Protein AF-A0A353EAK6-F1 (afdb_monomer)

pLDDT: mean 89.42, std 11.29, range [47.66, 98.5]

Solvent-accessible surface area (backbone atoms only — not comparable to full-atom values): 11157 Å² total; per-residue (Å²): 135,81,60,66,90,76,42,92,59,41,74,61,54,52,56,51,50,52,50,41,52,51,29,30,75,73,72,71,29,30,80,43,86,50,73,66,27,46,50,40,61,44,33,76,71,56,40,79,78,50,60,56,79,65,91,79,50,87,81,60,79,54,34,26,82,45,69,89,70,51,62,46,54,60,92,83,78,76,68,57,70,93,74,42,72,39,85,59,26,25,26,66,35,93,49,72,41,88,98,49,24,24,30,18,38,35,39,33,30,32,30,92,90,63,34,27,33,38,42,33,44,34,34,28,71,79,62,71,54,85,87,87,76,63,74,90,60,54,47,46,78,44,85,70,26,54,18,39,73,53,39,41,20,36,86,92,58,17,25,31,34,38,42,34,39,45,63,100,47,36,43,36,38,40,38,33,15,32,62,67,85,56,77,67,52,48,54,51,51,46,54,50,50,35,63,51,65,75,111

Mean predicted aligned error: 5.83 Å

Structure (mmCIF, N/CA/C/O backbone):
data_AF-A0A353EAK6-F1
#
_entry.id   AF-A0A353EAK6-F1
#
loop_
_atom_site.group_PDB
_atom_site.id
_atom_site.type_symbol
_atom_site.label_atom_id
_atom_site.label_alt_id
_atom_site.label_comp_id
_atom_site.label_asym_id
_atom_site.label_entity_id
_atom_site.label_seq_id
_atom_site.pdbx_PDB_ins_code
_atom_site.Cartn_x
_atom_site.Cartn_y
_atom_site.Cartn_z
_atom_site.occupancy
_atom_site.B_iso_or_equiv
_atom_site.auth_seq_id
_atom_site.auth_comp_id
_atom_site.auth_asym_id
_atom_site.auth_atom_id
_atom_site.pdbx_PDB_model_num
ATOM 1 N N . MET A 1 1 ? -11.227 20.275 16.032 1.00 47.66 1 MET A N 1
ATOM 2 C CA . MET A 1 1 ? -10.228 20.500 14.968 1.00 47.66 1 MET A CA 1
ATOM 3 C C . MET A 1 1 ? -9.253 21.539 15.500 1.00 47.66 1 MET A C 1
ATOM 5 O O . MET A 1 1 ? -9.714 22.601 15.900 1.00 47.66 1 MET A O 1
ATOM 9 N N . ILE A 1 2 ? -7.972 21.200 15.654 1.00 47.72 2 ILE A N 1
A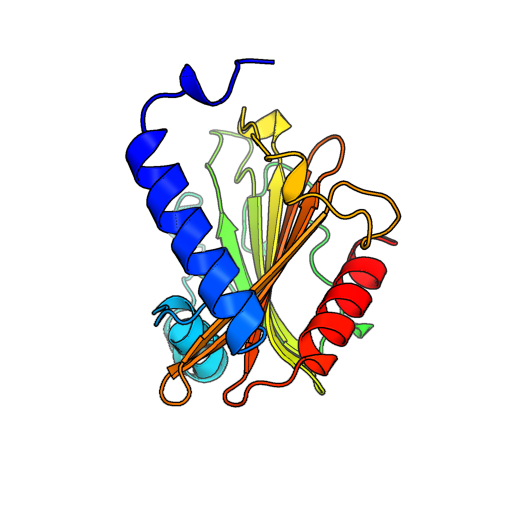TOM 10 C CA . ILE A 1 2 ? -6.957 22.146 16.148 1.00 47.72 2 ILE A CA 1
ATOM 11 C C . ILE A 1 2 ? -6.445 22.930 14.932 1.00 47.72 2 ILE A C 1
ATOM 13 O O . ILE A 1 2 ? -6.079 22.287 13.949 1.00 47.72 2 ILE A O 1
ATOM 17 N N . PRO A 1 3 ? -6.436 24.274 14.953 1.00 55.50 3 PRO A N 1
ATOM 18 C CA . PRO A 1 3 ? -5.874 25.065 13.866 1.00 55.50 3 PRO A CA 1
ATOM 19 C C . PRO A 1 3 ? -4.396 24.733 13.639 1.00 55.50 3 PRO A C 1
ATOM 21 O O . PRO A 1 3 ? -3.632 24.602 14.592 1.00 55.50 3 PRO A O 1
ATOM 24 N N . GLU A 1 4 ? -3.984 24.651 12.379 1.00 54.38 4 GLU A N 1
ATOM 25 C CA . GLU A 1 4 ? -2.658 24.164 11.980 1.00 54.38 4 GLU A CA 1
ATOM 26 C C . GLU A 1 4 ? -1.493 24.937 12.627 1.00 54.38 4 GLU A C 1
ATOM 28 O O . GLU A 1 4 ? -0.534 24.347 13.120 1.00 54.38 4 GLU A O 1
ATOM 33 N N . HIS A 1 5 ? -1.632 26.262 12.747 1.00 58.50 5 HIS A N 1
ATOM 34 C CA . HIS A 1 5 ? -0.660 27.147 13.402 1.00 58.50 5 HIS A CA 1
ATOM 35 C C . HIS A 1 5 ? -0.501 26.903 14.915 1.00 58.50 5 HIS A C 1
ATOM 37 O O . HIS A 1 5 ? 0.421 27.437 15.528 1.00 58.50 5 HIS A O 1
ATOM 43 N N . GLN A 1 6 ? -1.401 26.129 15.529 1.00 54.72 6 GLN A N 1
ATOM 44 C CA . GLN A 1 6 ? -1.359 25.745 16.944 1.00 54.72 6 GLN A CA 1
ATOM 45 C C . GLN A 1 6 ? -0.774 24.340 17.152 1.00 54.72 6 GLN A C 1
ATOM 47 O O . GLN A 1 6 ? -0.655 23.886 18.290 1.00 54.72 6 GLN A O 1
ATOM 52 N N . MET A 1 7 ? -0.394 23.641 16.076 1.00 65.56 7 MET A N 1
ATOM 53 C CA . MET A 1 7 ? 0.245 22.330 16.154 1.00 65.56 7 MET A CA 1
ATOM 54 C C . MET A 1 7 ? 1.752 22.476 16.409 1.00 65.56 7 MET A C 1
ATOM 56 O O . MET A 1 7 ? 2.453 23.240 15.739 1.00 65.56 7 MET A O 1
ATOM 60 N N . SER A 1 8 ? 2.273 21.715 17.375 1.00 52.41 8 SER A N 1
ATOM 61 C CA . SER A 1 8 ? 3.715 21.641 17.641 1.00 52.41 8 SER A CA 1
ATOM 62 C C . SER A 1 8 ? 4.461 21.180 16.379 1.00 52.41 8 SER A C 1
ATOM 64 O O . SER A 1 8 ? 4.185 20.100 15.862 1.00 52.41 8 SER A O 1
ATOM 66 N N . GLY A 1 9 ? 5.381 22.008 15.865 1.00 56.03 9 GLY A N 1
ATOM 67 C CA . GLY A 1 9 ? 6.185 21.725 14.665 1.00 56.03 9 GLY A CA 1
ATOM 68 C C . GLY A 1 9 ? 5.756 22.434 13.371 1.00 56.03 9 GLY A C 1
ATOM 69 O O . GLY A 1 9 ? 6.428 22.253 12.356 1.00 56.03 9 GLY A O 1
ATOM 70 N N . TYR A 1 10 ? 4.703 23.266 13.388 1.00 56.31 10 TYR A N 1
ATOM 71 C CA . TYR A 1 10 ? 4.128 23.937 12.203 1.00 56.31 10 TYR A CA 1
ATOM 72 C C . TYR A 1 10 ? 5.156 24.543 11.227 1.00 56.31 10 TYR A C 1
ATOM 74 O O . TYR A 1 10 ? 5.070 24.316 10.026 1.00 56.31 10 TYR A O 1
ATOM 82 N N . ASN A 1 11 ? 6.178 25.255 11.716 1.00 56.75 11 ASN A N 1
ATOM 83 C CA . ASN A 1 11 ? 7.177 25.888 10.840 1.00 56.75 11 ASN A CA 1
ATOM 84 C C . ASN A 1 11 ? 8.041 24.871 10.070 1.00 56.75 11 ASN A C 1
ATOM 86 O O . ASN A 1 11 ? 8.403 25.107 8.917 1.00 56.75 11 ASN A O 1
ATOM 90 N N . ILE A 1 12 ? 8.357 23.731 10.693 1.00 61.22 12 ILE A N 1
ATOM 91 C CA . ILE A 1 12 ? 9.141 22.659 10.068 1.00 61.22 12 ILE A CA 1
ATOM 92 C C . ILE A 1 12 ? 8.274 21.965 9.013 1.00 61.22 12 ILE A C 1
ATOM 94 O O . ILE A 1 12 ? 8.689 21.864 7.858 1.00 61.22 12 ILE A O 1
ATOM 98 N N . PHE A 1 13 ? 7.035 21.610 9.370 1.00 66.44 13 PHE A N 1
ATOM 99 C CA . PHE A 1 13 ? 6.076 20.998 8.446 1.00 66.44 13 PHE A CA 1
ATOM 100 C C . PHE A 1 13 ? 5.727 21.914 7.266 1.00 66.44 13 PHE A C 1
ATOM 102 O O . PHE A 1 13 ? 5.685 21.455 6.129 1.00 66.44 13 PHE A O 1
ATOM 109 N N . GLY A 1 14 ? 5.560 23.217 7.500 1.00 72.56 14 GLY A N 1
ATOM 110 C CA . GLY A 1 14 ? 5.243 24.185 6.452 1.00 72.56 14 GLY A CA 1
ATOM 111 C C . GLY A 1 14 ? 6.352 24.316 5.406 1.00 72.56 14 GLY A C 1
ATOM 112 O O . GLY A 1 14 ? 6.072 24.308 4.207 1.00 72.56 14 GLY A O 1
ATOM 113 N N . SER A 1 15 ? 7.616 24.383 5.842 1.00 79.38 15 SER A N 1
ATOM 114 C CA . SER A 1 15 ? 8.764 24.457 4.924 1.00 79.38 15 SER A CA 1
ATOM 115 C C . SER A 1 15 ? 8.947 23.176 4.104 1.00 79.38 15 SER A C 1
ATOM 117 O O . SER A 1 15 ? 9.198 23.243 2.899 1.00 79.38 15 SER A O 1
ATOM 11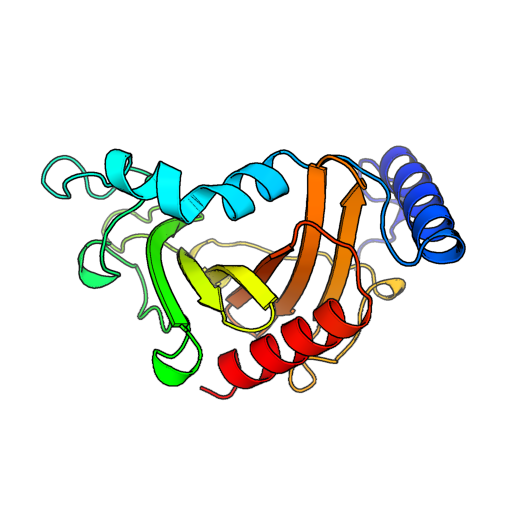9 N N . GLN A 1 16 ? 8.750 22.013 4.730 1.00 84.00 16 GLN A N 1
ATOM 120 C CA . GLN A 1 16 ? 8.838 20.726 4.056 1.00 84.00 16 GLN A CA 1
ATOM 121 C C . GLN A 1 16 ? 7.710 20.553 3.032 1.00 84.00 16 GLN A C 1
ATOM 123 O O . GLN A 1 16 ? 7.992 20.252 1.874 1.00 84.00 16 GLN A O 1
ATOM 128 N N . ARG A 1 17 ? 6.459 20.854 3.400 1.00 81.69 17 ARG A N 1
ATOM 129 C CA . ARG A 1 17 ? 5.324 20.796 2.466 1.00 81.69 17 ARG A CA 1
ATOM 130 C C . ARG A 1 17 ? 5.475 21.755 1.294 1.00 81.69 17 ARG A C 1
ATOM 132 O O . ARG A 1 17 ? 5.097 21.427 0.174 1.00 81.69 17 ARG A O 1
ATOM 139 N N . ALA A 1 18 ? 6.021 22.951 1.521 1.00 86.06 18 ALA A N 1
ATOM 140 C CA . ALA A 1 18 ? 6.294 23.884 0.431 1.00 86.06 18 ALA A CA 1
ATOM 141 C C . ALA A 1 18 ? 7.265 23.274 -0.590 1.00 86.06 18 ALA A C 1
ATOM 143 O O . ALA A 1 18 ? 6.968 23.281 -1.783 1.00 86.06 18 ALA A O 1
ATOM 144 N N . LYS A 1 19 ? 8.356 22.665 -0.111 1.00 91.25 19 LYS A N 1
ATOM 145 C CA . LYS A 1 19 ? 9.315 21.953 -0.961 1.00 91.25 19 LYS A CA 1
ATOM 146 C C . LYS A 1 19 ? 8.661 20.785 -1.709 1.00 91.25 19 LYS A C 1
ATOM 148 O O . LYS A 1 19 ? 8.858 20.659 -2.911 1.00 91.25 19 LYS A O 1
ATOM 153 N N . GLU A 1 20 ? 7.881 19.952 -1.023 1.00 91.62 20 GLU A N 1
ATOM 154 C CA . GLU A 1 20 ? 7.197 18.802 -1.632 1.00 91.62 20 GLU A CA 1
ATOM 155 C C . GLU A 1 20 ? 6.243 19.242 -2.749 1.00 91.62 20 GLU A C 1
ATOM 157 O O . GLU A 1 20 ? 6.267 18.675 -3.841 1.00 91.62 20 GLU A O 1
ATOM 162 N N . ARG A 1 21 ? 5.470 20.314 -2.530 1.00 89.31 21 ARG A N 1
ATOM 163 C CA . ARG A 1 21 ? 4.610 20.894 -3.572 1.00 89.31 21 ARG A CA 1
ATOM 164 C C . ARG A 1 21 ? 5.404 21.401 -4.770 1.00 89.31 21 ARG A C 1
ATOM 166 O O . ARG A 1 21 ? 4.953 21.232 -5.902 1.00 89.31 21 ARG A O 1
ATOM 173 N N . ASP A 1 22 ? 6.551 22.031 -4.544 1.00 94.00 22 ASP A N 1
ATOM 174 C CA . ASP A 1 22 ? 7.401 22.523 -5.629 1.00 94.00 22 ASP A CA 1
ATOM 175 C C . ASP A 1 22 ? 8.024 21.368 -6.429 1.00 94.00 22 ASP A C 1
ATOM 177 O O . ASP A 1 22 ? 8.053 21.420 -7.662 1.00 94.00 22 ASP A O 1
ATOM 181 N N . ASP A 1 23 ? 8.444 20.294 -5.756 1.00 95.62 23 ASP A N 1
ATOM 182 C CA . ASP A 1 23 ? 8.940 19.076 -6.403 1.00 95.62 23 ASP A CA 1
ATOM 183 C C . ASP A 1 23 ? 7.840 18.402 -7.237 1.00 95.62 23 ASP A C 1
ATOM 185 O O . ASP A 1 23 ? 8.060 18.110 -8.415 1.00 95.62 23 ASP A O 1
ATOM 189 N N . ILE A 1 24 ? 6.632 18.241 -6.688 1.00 92.75 24 ILE A N 1
ATOM 190 C CA . ILE A 1 24 ? 5.491 17.665 -7.415 1.00 92.75 24 ILE A CA 1
ATOM 191 C C . ILE A 1 24 ? 5.153 18.512 -8.646 1.00 92.75 24 ILE A C 1
ATOM 193 O O . ILE A 1 24 ? 5.004 17.967 -9.738 1.00 92.75 24 ILE A O 1
ATOM 197 N N . LYS A 1 25 ? 5.095 19.843 -8.520 1.00 92.81 25 LYS A N 1
ATOM 198 C CA . LYS A 1 25 ? 4.836 20.735 -9.666 1.00 92.81 25 LYS A CA 1
ATOM 199 C C . LYS A 1 25 ? 5.893 20.611 -10.760 1.00 92.81 25 LYS A C 1
ATOM 201 O O . LYS A 1 25 ? 5.574 20.773 -11.935 1.00 92.81 25 LYS A O 1
ATOM 206 N N . LYS A 1 26 ? 7.152 20.377 -10.383 1.00 95.81 26 LYS A N 1
ATOM 207 C CA . LYS A 1 26 ? 8.282 20.364 -11.316 1.00 95.81 26 LYS A CA 1
ATOM 208 C C . LYS A 1 26 ? 8.530 18.996 -11.949 1.00 95.81 26 LYS A C 1
ATOM 210 O O . LYS A 1 26 ? 8.908 18.940 -13.117 1.00 95.81 26 LYS A O 1
ATOM 215 N N . TYR A 1 27 ? 8.368 17.919 -11.187 1.00 95.50 27 TYR A N 1
ATOM 216 C CA . TYR A 1 27 ? 8.764 16.566 -11.589 1.00 95.50 27 TYR A CA 1
ATOM 217 C C . TYR A 1 27 ? 7.600 15.565 -11.606 1.00 95.50 27 TYR A C 1
ATOM 219 O O . TYR A 1 27 ? 7.731 14.495 -12.195 1.00 95.50 27 TYR A O 1
ATOM 227 N N . GLY A 1 28 ? 6.473 15.891 -10.967 1.00 94.00 28 GLY A N 1
ATOM 228 C CA . GLY A 1 28 ? 5.352 14.973 -10.741 1.00 94.00 28 GLY A CA 1
ATOM 229 C C . GLY A 1 28 ? 5.532 14.040 -9.537 1.00 94.00 28 GLY A C 1
ATOM 230 O O . GLY A 1 28 ? 4.661 13.222 -9.267 1.00 94.00 28 GLY A O 1
ATOM 231 N N . TYR A 1 29 ? 6.639 14.159 -8.799 1.00 95.75 29 TYR A N 1
ATOM 232 C CA . TYR A 1 29 ? 6.952 13.348 -7.621 1.00 95.75 29 TYR A CA 1
ATOM 233 C C . TYR A 1 29 ? 7.763 14.154 -6.600 1.00 95.75 29 TYR A C 1
ATOM 235 O O . TYR A 1 29 ? 8.414 15.142 -6.944 1.00 95.75 29 TYR A O 1
ATOM 243 N N . ILE A 1 30 ? 7.764 13.703 -5.347 1.00 96.00 30 ILE A N 1
ATOM 244 C CA . ILE A 1 30 ? 8.585 14.254 -4.267 1.00 96.00 30 ILE A CA 1
ATOM 245 C C . ILE A 1 30 ? 10.019 13.753 -4.443 1.00 96.00 30 ILE A C 1
ATOM 247 O O . ILE A 1 30 ? 10.284 12.544 -4.409 1.00 96.00 30 ILE A O 1
ATOM 251 N N . ARG A 1 31 ? 10.969 14.671 -4.642 1.00 95.44 31 ARG A N 1
ATOM 252 C CA . ARG A 1 31 ? 12.365 14.309 -4.894 1.00 95.44 31 ARG A CA 1
ATOM 253 C C . ARG A 1 31 ? 13.096 14.086 -3.574 1.00 95.44 31 ARG A C 1
ATOM 255 O O . ARG A 1 31 ? 13.661 15.006 -2.976 1.00 95.44 31 ARG A O 1
ATOM 262 N N . GLN A 1 32 ? 13.097 12.833 -3.141 1.00 92.75 32 GLN A N 1
ATOM 263 C CA . GLN A 1 32 ? 13.750 12.404 -1.914 1.00 92.75 32 GLN A CA 1
ATOM 264 C C . GLN A 1 32 ? 14.162 10.936 -2.014 1.00 92.75 32 GLN A C 1
ATOM 266 O O . GLN A 1 32 ? 13.361 10.074 -2.372 1.00 92.75 32 GLN A O 1
ATOM 271 N N . SER A 1 33 ? 15.413 10.644 -1.654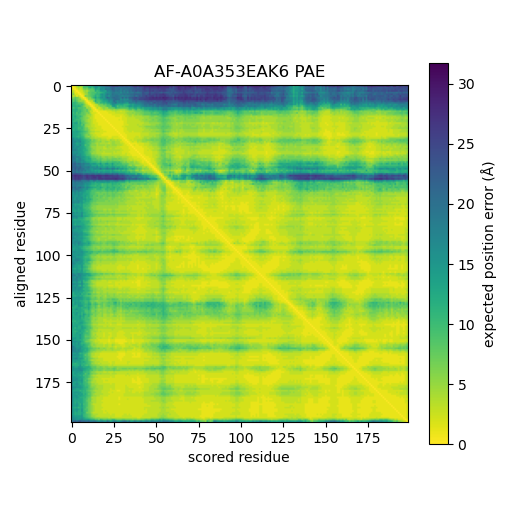 1.00 87.00 33 SER A N 1
ATOM 272 C CA . SER A 1 33 ? 15.859 9.264 -1.477 1.00 87.00 33 SER A CA 1
ATOM 273 C C . SER A 1 33 ? 15.227 8.658 -0.224 1.00 87.00 33 SER A C 1
ATOM 275 O O . SER A 1 33 ? 15.277 9.237 0.865 1.00 87.00 33 SER A O 1
ATOM 277 N N . LEU A 1 34 ? 14.632 7.479 -0.386 1.00 87.69 34 LEU A N 1
ATOM 278 C CA . LEU A 1 34 ? 13.973 6.738 0.677 1.00 87.69 34 LEU A CA 1
ATOM 279 C C . LEU A 1 34 ? 14.579 5.330 0.770 1.00 87.69 34 LEU A C 1
ATOM 281 O O . LEU A 1 34 ? 14.404 4.538 -0.158 1.00 87.69 34 LEU A O 1
ATOM 285 N N . PRO A 1 35 ? 15.234 4.964 1.891 1.00 89.00 35 PRO A N 1
ATOM 286 C CA . PRO A 1 35 ? 15.796 3.622 2.070 1.00 89.00 35 PRO A CA 1
ATOM 287 C C . PRO A 1 35 ? 14.764 2.502 1.875 1.00 89.00 35 PRO A C 1
ATOM 289 O O . PRO A 1 35 ? 15.076 1.452 1.318 1.00 89.00 35 PRO A O 1
ATOM 292 N N . GLN A 1 36 ? 13.506 2.749 2.263 1.00 87.94 36 GLN A N 1
ATOM 293 C CA . GLN A 1 36 ? 12.404 1.798 2.089 1.00 87.94 36 GLN A CA 1
ATOM 294 C C . GLN A 1 36 ? 12.142 1.423 0.622 1.00 87.94 36 GLN A C 1
ATOM 296 O O . GLN A 1 36 ? 11.730 0.295 0.360 1.00 87.94 36 GLN A O 1
ATOM 301 N N . THR A 1 37 ? 12.426 2.315 -0.335 1.00 92.19 37 THR A N 1
ATOM 302 C CA . THR A 1 37 ? 12.278 2.020 -1.766 1.00 92.19 37 THR A CA 1
ATOM 303 C C . THR A 1 37 ? 13.211 0.888 -2.172 1.00 92.19 37 THR A C 1
ATOM 305 O O . THR A 1 37 ? 12.775 -0.097 -2.761 1.00 92.19 37 THR A O 1
ATOM 308 N N . GLN A 1 38 ? 14.486 0.977 -1.787 1.00 91.31 38 GLN A N 1
ATOM 309 C CA . GLN A 1 38 ? 15.464 -0.072 -2.069 1.00 91.31 38 GLN A CA 1
ATOM 310 C C . GLN A 1 38 ? 15.161 -1.361 -1.310 1.00 91.31 38 GLN A C 1
ATOM 312 O O . GLN A 1 38 ? 15.278 -2.444 -1.883 1.00 91.31 38 GLN A O 1
ATOM 317 N N . SER A 1 39 ? 14.742 -1.258 -0.045 1.00 90.44 39 SER A N 1
ATOM 318 C CA . SER A 1 39 ? 14.329 -2.427 0.735 1.00 90.44 39 SER A CA 1
ATOM 319 C C . SER A 1 39 ? 13.207 -3.193 0.038 1.00 90.44 39 SER A C 1
ATOM 321 O O . SER A 1 39 ? 13.280 -4.415 -0.049 1.00 90.44 39 SER A O 1
ATOM 323 N N . LEU A 1 40 ? 12.206 -2.494 -0.509 1.00 92.88 40 LEU A N 1
ATOM 324 C CA . LEU A 1 40 ? 11.081 -3.125 -1.196 1.00 92.88 40 LEU A CA 1
ATOM 325 C C . LEU A 1 40 ? 11.470 -3.666 -2.582 1.00 92.88 40 LEU A C 1
ATOM 327 O O . LEU A 1 40 ? 11.118 -4.797 -2.919 1.00 92.88 40 LEU A O 1
ATOM 331 N N . LEU A 1 41 ? 12.271 -2.923 -3.357 1.00 93.50 41 LEU A N 1
ATOM 332 C CA . LEU A 1 41 ? 12.823 -3.400 -4.636 1.00 93.50 41 LEU A CA 1
ATOM 333 C C . LEU A 1 41 ? 13.602 -4.712 -4.473 1.00 93.50 41 LEU A C 1
ATOM 335 O O . LEU A 1 41 ? 13.466 -5.616 -5.294 1.00 93.50 41 LEU A O 1
ATOM 339 N N . ASN A 1 42 ? 14.359 -4.844 -3.384 1.00 91.62 42 ASN A N 1
ATOM 340 C CA . ASN A 1 42 ? 15.210 -6.005 -3.123 1.00 91.62 42 ASN A CA 1
ATOM 341 C C . ASN A 1 42 ? 14.554 -7.063 -2.221 1.00 91.62 42 ASN A C 1
ATOM 343 O O . ASN A 1 42 ? 15.166 -8.098 -1.947 1.00 91.62 42 ASN A O 1
ATOM 347 N N . PHE A 1 43 ? 13.315 -6.841 -1.764 1.00 89.00 43 PHE A N 1
ATOM 348 C CA . PHE A 1 43 ? 12.695 -7.660 -0.719 1.00 89.00 43 PHE A CA 1
ATOM 349 C C . PHE A 1 43 ? 12.608 -9.140 -1.098 1.00 89.00 43 PHE A C 1
ATOM 351 O O . PHE A 1 43 ? 12.835 -10.009 -0.262 1.00 89.00 43 PHE A O 1
ATOM 358 N N . LYS A 1 44 ? 12.351 -9.452 -2.372 1.00 85.75 44 LYS A N 1
ATOM 359 C CA . LYS A 1 44 ? 12.306 -10.836 -2.867 1.00 85.75 44 LYS A CA 1
ATOM 360 C C . LYS A 1 44 ? 13.608 -11.610 -2.627 1.00 85.75 44 LYS A C 1
ATOM 362 O O . LYS A 1 44 ? 13.561 -12.795 -2.313 1.00 85.75 44 LYS A O 1
ATOM 367 N N . GLU A 1 45 ? 14.758 -10.960 -2.764 1.00 85.50 45 GLU A N 1
ATOM 368 C CA . GLU A 1 45 ? 16.054 -11.607 -2.535 1.00 85.50 45 GLU A CA 1
ATOM 369 C C . GLU A 1 45 ? 16.419 -11.625 -1.053 1.00 85.50 45 GLU A C 1
ATOM 371 O O . GLU A 1 45 ? 16.921 -12.623 -0.540 1.00 85.50 45 GLU A O 1
ATOM 376 N N . VAL A 1 46 ? 16.101 -10.544 -0.346 1.00 82.88 46 VAL A N 1
ATOM 377 C CA . VAL A 1 46 ? 16.441 -10.371 1.067 1.00 82.88 46 VAL A CA 1
ATOM 378 C C . VAL A 1 46 ? 15.578 -11.256 1.983 1.00 82.88 46 VAL A C 1
ATOM 380 O O . VAL A 1 46 ? 16.091 -11.843 2.936 1.00 82.88 46 VAL A O 1
ATOM 383 N N . SER A 1 47 ? 14.289 -11.419 1.671 1.00 78.50 47 SER A N 1
ATOM 384 C CA . SER A 1 47 ? 13.321 -12.181 2.479 1.00 78.50 47 SER A CA 1
ATOM 385 C C . SER A 1 47 ? 13.686 -13.656 2.644 1.00 78.50 47 SER A C 1
ATOM 387 O O . SER A 1 47 ? 13.458 -14.208 3.718 1.00 78.50 47 SER A O 1
ATOM 389 N N . LYS A 1 48 ? 14.345 -14.272 1.651 1.00 76.31 48 LYS A N 1
ATOM 390 C CA . LYS A 1 48 ? 14.775 -15.686 1.685 1.00 76.31 48 LYS A CA 1
ATOM 391 C C . LYS A 1 48 ? 15.579 -16.046 2.941 1.00 76.31 48 LYS A C 1
ATOM 393 O O . LYS A 1 48 ? 15.516 -17.184 3.388 1.00 76.31 48 LYS A O 1
ATOM 398 N N . ASN A 1 49 ? 16.295 -15.078 3.518 1.00 77.38 49 ASN A N 1
ATOM 399 C CA . ASN A 1 49 ? 17.165 -15.275 4.681 1.00 77.38 49 ASN A CA 1
ATOM 400 C C . ASN A 1 49 ? 16.650 -14.594 5.962 1.00 77.38 49 ASN A C 1
ATOM 402 O O . ASN A 1 49 ? 17.351 -14.592 6.970 1.00 77.38 49 ASN A O 1
ATOM 406 N N . GLN A 1 50 ? 15.468 -13.971 5.926 1.00 76.38 50 GLN A N 1
ATOM 407 C CA . GLN A 1 50 ? 14.956 -13.129 7.016 1.00 76.38 50 GLN A CA 1
ATOM 408 C C . GLN A 1 50 ? 13.685 -13.664 7.676 1.00 76.38 50 GLN A C 1
ATOM 410 O O . GLN A 1 50 ? 13.188 -13.049 8.621 1.00 76.38 50 GLN A O 1
ATOM 415 N N . PHE A 1 51 ? 13.165 -14.802 7.211 1.00 81.94 51 PHE A N 1
ATOM 416 C CA . PHE A 1 51 ? 12.031 -15.441 7.861 1.00 81.94 51 PHE A CA 1
ATOM 417 C C . PHE A 1 51 ? 12.411 -15.961 9.243 1.00 81.94 51 PHE A C 1
ATOM 419 O O . PHE A 1 51 ? 13.425 -16.637 9.431 1.00 81.94 51 PHE A O 1
ATOM 426 N N . ILE A 1 52 ? 11.584 -15.626 10.226 1.00 80.38 52 ILE A N 1
ATOM 427 C CA . ILE A 1 52 ? 11.799 -16.009 11.615 1.00 80.38 52 ILE A CA 1
ATOM 428 C C . ILE A 1 52 ? 10.937 -17.228 11.934 1.00 80.38 52 ILE A C 1
ATOM 430 O O . ILE A 1 52 ? 9.729 -17.212 11.716 1.00 80.38 52 ILE A O 1
ATOM 434 N N . ASN A 1 53 ? 11.545 -18.260 12.525 1.00 67.56 53 ASN A N 1
ATOM 435 C CA . ASN A 1 53 ? 10.801 -19.400 13.058 1.00 67.56 53 ASN A CA 1
ATOM 436 C C . ASN A 1 53 ? 9.978 -18.992 14.295 1.00 67.56 53 ASN A C 1
ATOM 438 O O . ASN A 1 53 ? 10.513 -18.471 15.279 1.00 67.56 53 ASN A O 1
ATOM 442 N N . VAL A 1 54 ? 8.675 -19.277 14.230 1.00 62.06 54 VAL A N 1
ATOM 443 C CA . VAL A 1 54 ? 7.603 -18.858 15.158 1.00 62.06 54 VAL A CA 1
ATOM 444 C C . VAL A 1 54 ? 7.830 -19.308 16.608 1.00 62.06 54 VAL A C 1
ATOM 446 O O . VAL A 1 54 ? 7.380 -18.656 17.546 1.00 62.06 54 VAL A O 1
ATOM 449 N N . SER A 1 55 ? 8.591 -20.383 16.821 1.00 58.47 55 SER A N 1
ATOM 450 C CA . SER A 1 55 ? 8.640 -21.139 18.080 1.00 58.47 55 SER A CA 1
ATOM 451 C C . SER A 1 55 ? 9.268 -20.435 19.291 1.00 58.47 55 SER A C 1
ATOM 453 O O . SER A 1 55 ? 9.394 -21.067 20.335 1.00 58.47 55 SER A O 1
ATOM 455 N N . SER A 1 56 ? 9.718 -19.179 19.188 1.00 62.75 56 SER A N 1
ATOM 456 C CA . SER A 1 56 ? 10.515 -18.549 20.257 1.00 62.75 56 SER A CA 1
ATOM 457 C C . SER A 1 56 ? 9.838 -17.393 20.991 1.00 62.75 56 SER A C 1
ATOM 459 O O . SER A 1 56 ? 10.116 -17.219 22.174 1.00 62.75 56 SER A O 1
ATOM 461 N N . ASN A 1 57 ? 8.968 -16.609 20.342 1.00 78.50 57 ASN A N 1
ATOM 462 C CA . ASN A 1 57 ? 8.287 -15.474 20.977 1.00 78.50 57 ASN A CA 1
ATOM 463 C C . ASN A 1 57 ? 7.199 -14.885 20.044 1.00 78.50 57 ASN A C 1
ATOM 465 O O . ASN A 1 57 ? 7.556 -14.355 18.986 1.00 78.50 57 ASN A O 1
ATOM 469 N N . PRO A 1 58 ? 5.904 -14.890 20.419 1.00 81.38 58 PRO A N 1
ATOM 470 C CA . PRO A 1 58 ? 4.832 -14.322 19.591 1.00 81.38 58 PRO A CA 1
ATOM 471 C C . PRO A 1 58 ? 4.961 -12.801 19.389 1.00 81.38 58 PRO A C 1
ATOM 473 O O . PRO A 1 58 ? 4.550 -12.275 18.354 1.00 81.38 58 PRO A O 1
ATOM 476 N N . MET A 1 59 ? 5.630 -12.106 20.317 1.00 83.00 59 MET A N 1
ATOM 477 C CA . MET A 1 59 ? 5.927 -10.670 20.247 1.00 83.00 59 MET A CA 1
ATOM 478 C C . MET A 1 59 ? 7.124 -10.338 19.351 1.00 83.00 59 MET A C 1
ATOM 480 O O . MET A 1 59 ? 7.507 -9.175 19.247 1.00 83.00 59 MET A O 1
ATOM 484 N N . LYS A 1 60 ? 7.779 -11.332 18.741 1.00 84.19 60 LYS A N 1
ATOM 485 C CA . LYS A 1 60 ? 8.945 -11.067 17.902 1.00 84.19 60 LYS A CA 1
ATOM 486 C C . LYS A 1 60 ? 8.520 -10.407 16.595 1.00 84.19 60 LYS A C 1
ATOM 488 O O . LYS A 1 60 ? 7.767 -10.983 15.804 1.00 84.19 60 LYS A O 1
ATOM 493 N N . GLU A 1 61 ? 9.050 -9.213 16.377 1.00 81.69 61 GLU A N 1
ATOM 494 C CA . GLU A 1 61 ? 8.956 -8.501 15.110 1.00 81.69 61 GLU A CA 1
ATOM 495 C C . GLU A 1 61 ? 9.776 -9.223 14.036 1.00 81.69 61 GLU A C 1
ATOM 497 O O . GLU A 1 61 ? 10.878 -9.713 14.296 1.00 81.69 61 GLU A O 1
ATOM 502 N N . GLY A 1 62 ? 9.229 -9.291 12.824 1.00 85.50 62 GLY A N 1
ATOM 503 C CA . GLY A 1 62 ? 9.917 -9.806 11.645 1.00 85.50 62 GLY A CA 1
ATOM 504 C C . GLY A 1 62 ? 9.038 -10.663 10.744 1.00 85.50 62 GLY A C 1
ATOM 505 O O . GLY A 1 62 ? 7.933 -11.071 11.111 1.00 85.50 62 GLY A O 1
ATOM 506 N N . SER A 1 63 ? 9.546 -10.897 9.538 1.00 87.31 63 SER A N 1
ATOM 507 C CA . SER A 1 63 ? 8.807 -11.549 8.463 1.00 87.31 63 SER A CA 1
ATOM 508 C C . SER A 1 63 ? 8.601 -13.043 8.722 1.00 87.31 63 SER A C 1
ATOM 510 O O . SER A 1 63 ? 9.476 -13.737 9.243 1.00 87.31 63 SER A O 1
ATOM 512 N N . ARG A 1 64 ? 7.441 -13.538 8.305 1.00 90.38 64 ARG A N 1
ATOM 513 C CA . ARG A 1 64 ? 6.966 -14.924 8.360 1.00 90.38 64 ARG A CA 1
ATOM 514 C C . ARG A 1 64 ? 6.391 -15.311 6.995 1.00 90.38 64 ARG A C 1
ATOM 516 O O . ARG A 1 64 ? 6.207 -14.450 6.126 1.00 90.38 64 ARG A O 1
ATOM 523 N N . HIS A 1 65 ? 6.140 -16.600 6.796 1.00 89.38 65 HIS A N 1
ATOM 524 C CA . HIS A 1 65 ? 5.657 -17.115 5.517 1.00 89.38 65 HIS A CA 1
ATOM 525 C C . HIS A 1 65 ? 4.152 -16.901 5.334 1.00 89.38 65 HIS A C 1
ATOM 527 O O . HIS A 1 65 ? 3.735 -16.522 4.238 1.00 89.38 65 HIS A O 1
ATOM 533 N N . SER A 1 66 ? 3.362 -17.113 6.391 1.00 90.19 66 SER A N 1
ATOM 534 C CA . SER A 1 66 ? 1.902 -16.976 6.377 1.00 90.19 66 SER A CA 1
ATOM 535 C C . SER A 1 66 ? 1.393 -16.060 7.489 1.00 90.19 66 SER A C 1
ATOM 537 O O . SER A 1 66 ? 2.072 -15.824 8.488 1.00 90.19 66 SER A O 1
ATOM 539 N N . ILE A 1 67 ? 0.169 -15.550 7.322 1.00 93.31 67 ILE A N 1
ATOM 540 C CA . ILE A 1 67 ? -0.555 -14.857 8.395 1.00 93.31 67 ILE A CA 1
ATOM 541 C C . ILE A 1 67 ? -0.859 -15.804 9.557 1.00 93.31 67 ILE A C 1
ATOM 543 O O . ILE A 1 67 ? -0.846 -15.366 10.699 1.00 93.31 67 ILE A O 1
ATOM 547 N N . ASP A 1 68 ? -1.035 -17.098 9.277 1.00 91.94 68 ASP A N 1
ATOM 548 C CA . ASP A 1 68 ? -1.272 -18.134 10.293 1.00 91.94 68 ASP A CA 1
ATOM 549 C C . ASP A 1 68 ? -0.090 -18.286 11.257 1.00 91.94 68 ASP A C 1
ATOM 551 O O . ASP A 1 68 ? -0.231 -18.816 12.356 1.00 91.94 68 ASP A O 1
ATOM 555 N N . ASP A 1 69 ? 1.084 -17.797 10.849 1.00 90.31 69 ASP A N 1
ATOM 556 C CA . ASP A 1 69 ? 2.264 -17.756 11.694 1.00 90.31 69 ASP A CA 1
ATOM 557 C C . ASP A 1 69 ? 2.233 -16.574 12.670 1.00 90.31 69 ASP A C 1
ATOM 559 O O . ASP A 1 69 ? 3.123 -16.500 13.509 1.00 90.31 69 ASP A O 1
ATOM 563 N N . ILE A 1 70 ? 1.300 -15.618 12.558 1.00 91.38 70 ILE A N 1
ATOM 564 C CA . ILE A 1 70 ? 1.205 -14.406 13.388 1.00 91.38 70 ILE A CA 1
ATOM 565 C C . ILE A 1 70 ? -0.031 -14.476 14.287 1.00 91.38 70 ILE A C 1
ATOM 567 O O . ILE A 1 70 ? -1.161 -14.504 13.812 1.00 91.38 70 ILE A O 1
ATOM 571 N N . ASP A 1 71 ? 0.182 -14.356 15.599 1.00 93.50 71 ASP A N 1
ATOM 572 C CA . ASP A 1 71 ? -0.907 -14.152 16.555 1.00 93.50 71 ASP A CA 1
ATOM 573 C C . ASP A 1 71 ? -1.515 -12.757 16.363 1.00 93.50 71 ASP A C 1
ATOM 575 O O . ASP A 1 71 ? -0.990 -11.763 16.874 1.00 93.50 71 ASP A O 1
ATOM 579 N N . MET A 1 72 ? -2.609 -12.669 15.611 1.00 96.06 72 MET A N 1
ATOM 580 C CA . MET A 1 72 ? -3.324 -11.422 15.343 1.00 96.06 72 MET A CA 1
ATOM 581 C C . MET A 1 72 ? -4.470 -11.189 16.325 1.00 96.06 72 MET A C 1
ATOM 583 O O . MET A 1 72 ? -5.219 -12.102 16.661 1.00 96.06 72 MET A O 1
ATOM 587 N N . ALA A 1 73 ? -4.676 -9.928 16.709 1.00 96.69 73 ALA A N 1
ATOM 588 C CA . ALA A 1 73 ? -5.811 -9.519 17.542 1.00 96.69 73 ALA A CA 1
ATOM 589 C C . ALA A 1 73 ? -7.135 -9.370 16.769 1.00 96.69 73 ALA A C 1
ATOM 591 O O . ALA A 1 73 ? -8.155 -9.001 17.355 1.00 96.69 73 ALA A O 1
ATOM 592 N N . TYR A 1 74 ? -7.115 -9.602 15.458 1.00 95.88 74 TYR A N 1
ATOM 593 C CA . TYR A 1 74 ? -8.257 -9.517 14.555 1.00 95.88 74 TYR A CA 1
ATOM 594 C C . TYR A 1 74 ? -8.007 -10.383 13.309 1.00 95.88 74 TYR A C 1
ATOM 596 O O . TYR A 1 74 ? -6.892 -10.843 13.078 1.00 95.88 74 TYR A O 1
ATOM 604 N N . ASP A 1 75 ? -9.042 -10.596 12.499 1.00 95.38 75 ASP A N 1
ATOM 605 C CA . ASP A 1 75 ? -8.944 -11.362 11.254 1.00 95.38 75 ASP A CA 1
ATOM 606 C C . ASP A 1 75 ? -8.365 -10.500 10.116 1.00 95.38 75 ASP A C 1
ATOM 608 O O . ASP A 1 75 ? -9.064 -9.657 9.548 1.00 95.38 75 ASP A O 1
ATOM 612 N N . PHE A 1 76 ? -7.074 -10.678 9.818 1.00 95.44 76 PHE A N 1
ATOM 613 C CA . PHE A 1 76 ? -6.373 -9.929 8.775 1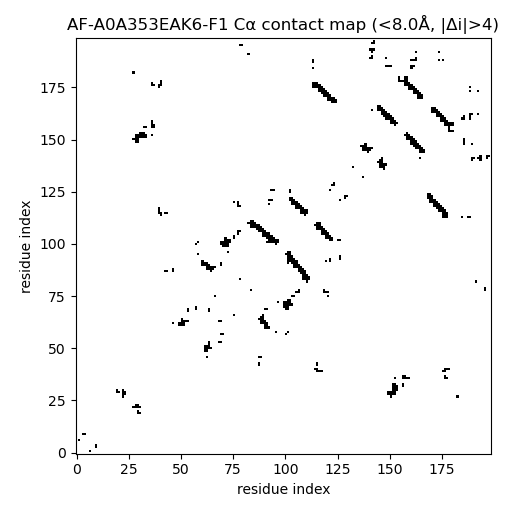.00 95.44 76 PHE A CA 1
ATOM 614 C C . PHE A 1 76 ? -6.730 -10.431 7.374 1.00 95.44 76 PHE A C 1
ATOM 616 O O . PHE A 1 76 ? -6.463 -11.578 7.017 1.00 95.44 76 PHE A O 1
ATOM 623 N N . LYS A 1 77 ? -7.269 -9.537 6.538 1.00 92.50 77 LYS A N 1
ATOM 624 C CA . LYS A 1 77 ? -7.756 -9.881 5.191 1.00 92.50 77 LYS A CA 1
ATOM 625 C C . LYS A 1 77 ? -6.681 -9.883 4.102 1.00 92.50 77 LYS A C 1
ATOM 627 O O . LYS A 1 77 ? -6.905 -10.461 3.033 1.00 92.50 77 LYS A O 1
ATOM 632 N N . GLY A 1 78 ? -5.548 -9.217 4.332 1.00 94.31 78 GLY A N 1
ATOM 633 C CA . GLY A 1 78 ? -4.433 -9.120 3.381 1.00 94.31 78 GLY A CA 1
ATOM 634 C C . GLY A 1 78 ? -4.823 -8.599 2.000 1.00 94.31 78 GLY A C 1
ATOM 635 O O . GLY A 1 78 ? -5.798 -7.876 1.845 1.00 94.31 78 GLY A O 1
ATOM 636 N N . VAL A 1 79 ? -4.081 -8.997 0.972 1.00 97.00 79 VAL A N 1
ATOM 637 C CA . VAL A 1 79 ? -4.337 -8.786 -0.462 1.00 97.00 79 VAL A CA 1
ATOM 638 C C . VAL A 1 79 ? -4.845 -10.107 -1.050 1.00 97.00 79 VAL A C 1
ATOM 640 O O . VAL A 1 79 ? -4.289 -11.156 -0.716 1.00 97.00 79 VAL A O 1
ATOM 643 N N . PRO A 1 80 ? -5.912 -10.121 -1.877 1.00 95.81 80 PRO A N 1
ATOM 644 C CA . PRO A 1 80 ? -6.416 -11.358 -2.459 1.00 95.81 80 PRO A CA 1
ATOM 645 C C . PRO A 1 80 ? -5.346 -12.026 -3.312 1.00 95.81 80 PRO A C 1
ATOM 647 O O . PRO A 1 80 ? -4.619 -11.355 -4.042 1.00 95.81 80 PRO A O 1
ATOM 650 N N . SER A 1 81 ? -5.303 -13.355 -3.286 1.00 94.75 81 SER A N 1
ATOM 651 C CA . SER A 1 81 ? -4.323 -14.123 -4.057 1.00 94.75 81 SER A CA 1
ATOM 652 C C . SER A 1 81 ? -4.412 -13.875 -5.567 1.00 94.75 81 SER A C 1
ATOM 654 O O . SER A 1 81 ? -3.392 -13.909 -6.241 1.00 94.75 81 SER A O 1
ATOM 656 N N . TYR A 1 82 ? -5.602 -13.578 -6.100 1.00 95.75 82 TYR A N 1
ATOM 657 C CA . TYR A 1 82 ? -5.790 -13.284 -7.525 1.00 95.75 82 TYR A CA 1
ATOM 658 C C . TYR A 1 82 ? -5.252 -11.906 -7.951 1.00 95.75 82 TYR A C 1
ATOM 660 O O . TYR A 1 82 ? -5.108 -11.664 -9.145 1.00 95.75 82 TYR A O 1
ATOM 668 N N . LEU A 1 83 ? -4.949 -11.017 -6.996 1.00 96.75 83 LEU A N 1
ATOM 669 C CA . LEU A 1 83 ? -4.333 -9.709 -7.248 1.00 96.75 83 LEU A CA 1
ATOM 670 C C . LEU A 1 83 ? -2.809 -9.729 -7.085 1.00 96.75 83 LEU A C 1
ATOM 672 O O . LEU A 1 83 ? -2.168 -8.703 -7.287 1.00 96.75 83 LEU A O 1
ATOM 676 N N . ILE A 1 84 ? -2.207 -10.853 -6.685 1.00 96.19 84 ILE A N 1
ATOM 677 C CA . ILE A 1 84 ? -0.757 -10.941 -6.487 1.00 96.19 84 ILE A CA 1
ATOM 678 C C . ILE A 1 84 ? -0.144 -11.942 -7.458 1.00 96.19 84 ILE A C 1
ATOM 680 O O . ILE A 1 84 ? -0.645 -13.044 -7.654 1.00 96.19 84 ILE A O 1
ATOM 684 N N . THR A 1 85 ? 1.002 -11.583 -8.025 1.00 96.88 85 THR A N 1
ATOM 685 C CA . THR A 1 85 ? 1.805 -12.498 -8.843 1.00 96.88 85 THR A CA 1
ATOM 686 C C . THR A 1 85 ? 2.593 -13.460 -7.959 1.00 96.88 85 THR A C 1
ATOM 688 O O . THR A 1 85 ? 2.772 -14.629 -8.292 1.00 96.88 85 THR A O 1
ATOM 691 N N . GLN A 1 86 ? 3.090 -12.971 -6.821 1.00 95.12 86 GLN A N 1
ATOM 692 C CA . GLN A 1 86 ? 3.872 -13.767 -5.881 1.00 95.12 86 GLN A CA 1
ATOM 693 C C . GLN A 1 86 ? 3.727 -13.209 -4.463 1.00 95.12 86 GLN A C 1
ATOM 695 O O . GLN A 1 86 ? 3.958 -12.023 -4.249 1.00 95.12 86 GLN A O 1
ATOM 700 N N . SER A 1 87 ? 3.426 -14.061 -3.480 1.00 94.50 87 SER A N 1
ATOM 701 C CA . SER A 1 87 ? 3.573 -13.692 -2.065 1.00 94.50 87 SER A CA 1
ATOM 702 C C . SER A 1 87 ? 5.053 -13.684 -1.678 1.00 94.50 87 SER A C 1
ATOM 704 O O . SER A 1 87 ? 5.781 -14.630 -1.988 1.00 94.50 87 SER A O 1
ATOM 706 N N . LEU A 1 88 ? 5.505 -12.620 -1.015 1.00 94.12 88 LEU A N 1
ATOM 707 C CA . LEU A 1 88 ? 6.887 -12.465 -0.547 1.00 94.12 88 LEU A CA 1
ATOM 708 C C . LEU A 1 88 ? 7.010 -12.588 0.977 1.00 94.12 88 LEU A C 1
ATOM 710 O O . LEU A 1 88 ? 8.125 -12.628 1.487 1.00 94.12 88 LEU A O 1
ATOM 714 N N . GLY A 1 89 ? 5.890 -12.660 1.697 1.00 93.69 89 GLY A N 1
ATOM 715 C CA . GLY A 1 89 ? 5.850 -12.861 3.142 1.00 93.69 89 GLY A CA 1
ATOM 716 C C . GLY A 1 89 ? 4.962 -11.854 3.856 1.00 93.69 89 GLY A C 1
ATOM 717 O O . GLY A 1 89 ? 4.334 -10.993 3.241 1.00 93.69 89 GLY A O 1
ATOM 718 N N . ILE A 1 90 ? 4.922 -11.959 5.176 1.00 94.69 90 ILE A N 1
ATOM 719 C CA . ILE A 1 90 ? 4.110 -11.098 6.028 1.00 94.69 90 ILE A CA 1
ATOM 720 C C . ILE A 1 90 ? 4.829 -10.797 7.336 1.00 94.69 90 ILE A C 1
ATOM 722 O O . ILE A 1 90 ? 5.545 -11.644 7.855 1.00 94.69 90 ILE A O 1
ATOM 726 N N . ALA A 1 91 ? 4.659 -9.600 7.880 1.00 93.94 91 ALA A N 1
ATOM 727 C CA . ALA A 1 91 ? 5.226 -9.213 9.163 1.00 93.94 91 ALA A CA 1
ATOM 728 C C . ALA A 1 91 ? 4.146 -8.595 10.062 1.00 93.94 91 ALA A C 1
ATOM 730 O O . ALA A 1 91 ? 3.259 -7.904 9.551 1.00 93.94 91 ALA A O 1
ATOM 731 N N . PRO A 1 92 ? 4.215 -8.795 11.389 1.00 94.81 92 PRO A N 1
ATOM 732 C CA . PRO A 1 92 ? 3.377 -8.047 12.315 1.00 94.81 92 PRO A CA 1
ATOM 733 C C . PRO A 1 92 ? 3.708 -6.548 12.274 1.00 94.81 92 PRO A C 1
ATOM 735 O O . PRO A 1 92 ? 4.841 -6.159 11.974 1.00 94.81 92 PRO A O 1
ATOM 738 N N . SER A 1 93 ? 2.734 -5.698 12.598 1.00 93.12 93 SER A N 1
ATOM 739 C CA . SER A 1 93 ? 2.911 -4.246 12.682 1.00 93.12 93 SER A CA 1
ATOM 740 C C . SER A 1 93 ? 2.159 -3.632 13.875 1.00 93.12 93 SER A C 1
ATOM 742 O O . SER A 1 93 ? 1.295 -4.248 14.501 1.00 93.12 93 SER A O 1
ATOM 744 N N . VAL A 1 94 ? 2.485 -2.370 14.175 1.00 91.62 94 VAL A N 1
ATOM 745 C CA . VAL A 1 94 ? 1.875 -1.541 15.230 1.00 91.62 94 VAL A CA 1
ATOM 746 C C . VAL A 1 94 ? 2.255 -1.962 16.648 1.00 91.62 94 VAL A C 1
ATOM 748 O O . VAL A 1 94 ? 3.289 -1.530 17.145 1.00 91.62 94 VAL A O 1
ATOM 751 N N . THR A 1 95 ? 1.408 -2.725 17.336 1.00 90.81 95 THR A N 1
ATOM 752 C CA . THR A 1 95 ? 1.595 -3.063 18.749 1.00 90.81 95 THR A CA 1
ATOM 753 C C . THR A 1 95 ? 1.064 -4.455 19.032 1.00 90.81 95 THR A C 1
ATOM 755 O O . THR A 1 95 ? 0.046 -4.867 18.466 1.00 90.81 95 THR A O 1
ATOM 758 N N . PHE A 1 96 ? 1.748 -5.171 19.919 1.00 93.25 96 PHE A N 1
ATOM 759 C CA . PHE A 1 96 ? 1.285 -6.444 20.445 1.00 93.25 96 PHE A CA 1
ATOM 760 C C . PHE A 1 96 ? 0.455 -6.206 21.706 1.00 93.25 96 PHE A C 1
ATOM 762 O O . PHE A 1 96 ? 0.952 -5.698 22.712 1.00 93.25 96 PHE A O 1
ATOM 769 N N . ILE A 1 97 ? -0.812 -6.605 21.671 1.00 93.88 97 ILE A N 1
ATOM 770 C CA . ILE A 1 97 ? -1.720 -6.515 22.810 1.00 93.88 97 ILE A CA 1
ATOM 771 C C . ILE A 1 97 ? -1.668 -7.844 23.558 1.00 93.88 97 ILE A C 1
ATOM 773 O O . ILE A 1 97 ? -2.068 -8.884 23.029 1.00 93.88 97 ILE A O 1
ATOM 777 N N . GLN A 1 98 ? -1.193 -7.815 24.804 1.00 91.00 98 GLN A N 1
ATOM 778 C CA . GLN A 1 98 ? -1.052 -9.017 25.623 1.00 91.00 98 GLN A CA 1
ATOM 779 C C . GLN A 1 98 ? -2.376 -9.794 25.714 1.00 91.00 98 GLN A C 1
ATOM 781 O O . GLN A 1 98 ? -3.418 -9.240 26.064 1.00 91.00 98 GLN A O 1
ATOM 786 N N . GLY A 1 99 ? -2.326 -11.085 25.377 1.00 90.94 99 GLY A N 1
ATOM 787 C CA . GLY A 1 99 ? -3.492 -11.973 25.374 1.00 90.94 99 GLY A CA 1
ATOM 788 C C . GLY A 1 99 ? -4.457 -11.789 24.197 1.00 90.94 99 GLY A C 1
ATOM 789 O O . GLY A 1 99 ? -5.453 -12.503 24.147 1.00 90.94 99 GLY A O 1
ATOM 790 N N . LYS A 1 100 ? -4.186 -10.866 23.260 1.00 93.69 100 LYS A N 1
ATOM 791 C CA . LYS A 1 100 ? -4.974 -10.699 22.026 1.00 93.69 100 LYS A CA 1
ATOM 792 C C . LYS A 1 100 ? -4.154 -10.901 20.755 1.00 93.69 100 LYS A C 1
ATOM 794 O O . LYS A 1 100 ? -4.679 -11.479 19.820 1.00 93.69 100 LYS A O 1
ATOM 799 N N . GLY A 1 101 ? -2.905 -10.439 20.718 1.00 94.94 101 GLY A N 1
ATOM 800 C CA . GLY A 1 101 ? -2.053 -10.501 19.528 1.00 94.94 101 GLY A CA 1
ATOM 801 C C . GLY A 1 101 ? -1.740 -9.128 18.930 1.00 94.94 101 GLY A C 1
ATOM 802 O O . GLY A 1 101 ? -1.957 -8.088 19.557 1.00 94.94 101 GLY A O 1
ATOM 803 N N . TRP A 1 102 ? -1.211 -9.119 17.712 1.00 96.25 102 TRP A N 1
ATOM 804 C CA . TRP A 1 102 ? -0.814 -7.921 16.978 1.00 96.25 102 TRP A CA 1
ATOM 805 C C . TRP A 1 102 ? -2.013 -7.127 16.448 1.00 96.25 102 TRP A C 1
ATOM 807 O O . TRP A 1 102 ? -2.972 -7.686 15.916 1.00 96.25 102 TRP A O 1
ATOM 817 N N . ALA A 1 103 ? -1.944 -5.801 16.586 1.00 96.69 103 ALA A N 1
ATOM 818 C CA . ALA A 1 103 ? -2.967 -4.853 16.135 1.00 96.69 103 ALA A CA 1
ATOM 819 C C . ALA A 1 103 ? -2.776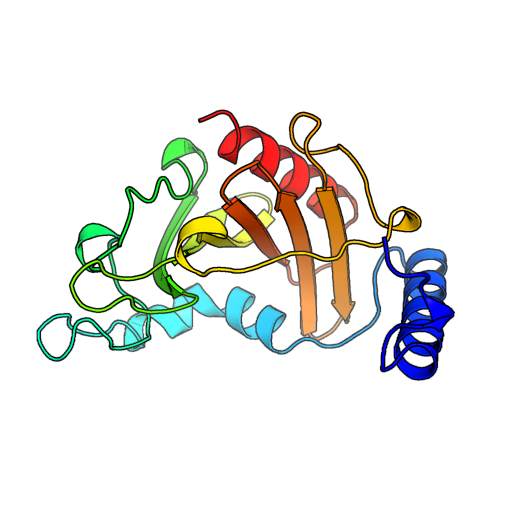 -4.375 14.683 1.00 96.69 103 ALA A C 1
ATOM 821 O O . ALA A 1 103 ? -3.493 -3.482 14.228 1.00 96.69 103 ALA A O 1
ATOM 822 N N . GLY A 1 104 ? -1.830 -4.960 13.954 1.00 96.81 104 GLY A N 1
ATOM 823 C CA . GLY A 1 104 ? -1.630 -4.707 12.537 1.00 96.81 104 GLY A CA 1
ATOM 824 C C . GLY A 1 104 ? -0.747 -5.764 11.888 1.00 96.81 104 GLY A C 1
ATOM 825 O O . GLY A 1 104 ? -0.020 -6.496 12.568 1.00 96.81 104 GLY A O 1
ATOM 826 N N . ALA A 1 105 ? -0.823 -5.841 10.566 1.00 97.19 105 ALA A N 1
ATOM 827 C CA . ALA A 1 105 ? 0.046 -6.682 9.759 1.00 97.19 105 ALA A CA 1
ATOM 828 C C . ALA A 1 105 ? 0.433 -5.974 8.459 1.00 97.19 105 ALA A C 1
ATOM 830 O O . ALA A 1 105 ? -0.251 -5.068 7.980 1.00 97.19 105 ALA A O 1
ATOM 831 N N . MET A 1 106 ? 1.556 -6.398 7.889 1.00 96.94 106 MET A N 1
ATOM 832 C CA . MET A 1 106 ? 2.076 -5.924 6.615 1.00 96.94 106 MET A CA 1
ATOM 833 C C . MET A 1 106 ? 2.431 -7.115 5.734 1.00 96.94 106 MET A C 1
ATOM 835 O O . MET A 1 106 ? 3.350 -7.871 6.044 1.00 96.94 106 MET A O 1
ATOM 839 N N . GLN A 1 107 ? 1.717 -7.267 4.627 1.00 97.12 107 GLN A N 1
ATOM 840 C CA . GLN A 1 107 ? 1.957 -8.286 3.617 1.00 97.12 107 GLN A CA 1
ATOM 841 C C . GLN A 1 107 ? 2.830 -7.727 2.497 1.00 97.12 107 GLN A C 1
ATOM 843 O O . GLN A 1 107 ? 2.540 -6.668 1.947 1.00 97.12 107 GLN A O 1
ATOM 848 N N . PHE A 1 108 ? 3.858 -8.473 2.113 1.00 97.06 108 PHE A N 1
ATOM 849 C CA . PHE A 1 108 ? 4.728 -8.177 0.985 1.00 97.06 108 PHE A CA 1
ATOM 850 C C . PHE A 1 108 ? 4.398 -9.095 -0.188 1.00 97.06 108 PHE A C 1
ATOM 852 O O . PHE A 1 108 ? 4.216 -10.302 -0.017 1.00 97.06 108 PHE A O 1
AT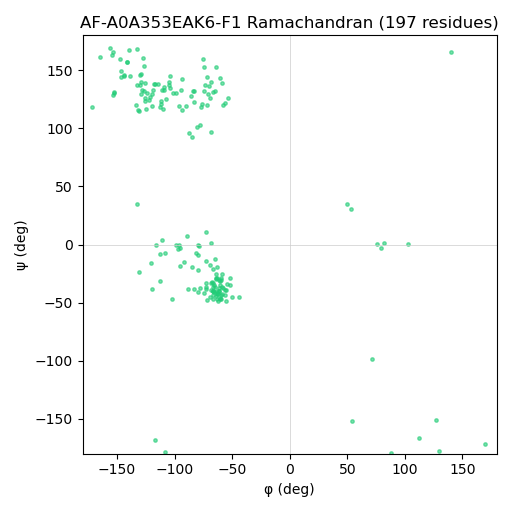OM 859 N N . PHE A 1 109 ? 4.348 -8.543 -1.393 1.00 97.12 109 PHE A N 1
ATOM 860 C CA . PHE A 1 109 ? 3.996 -9.289 -2.596 1.00 97.12 109 PHE A CA 1
ATOM 861 C C . PHE A 1 109 ? 4.592 -8.645 -3.850 1.00 97.12 109 PHE A C 1
ATOM 863 O O . PHE A 1 109 ? 5.004 -7.491 -3.829 1.00 97.12 109 PHE A O 1
ATOM 870 N N . ALA A 1 110 ? 4.650 -9.390 -4.947 1.00 96.75 110 ALA A N 1
ATOM 871 C CA . ALA A 1 110 ? 4.942 -8.856 -6.271 1.00 96.75 110 ALA A CA 1
ATOM 872 C C . ALA A 1 110 ? 3.654 -8.764 -7.097 1.00 96.75 110 ALA A C 1
ATOM 874 O O . ALA A 1 110 ? 2.789 -9.639 -6.997 1.00 96.75 110 ALA A O 1
ATOM 875 N N . HIS A 1 111 ? 3.564 -7.736 -7.935 1.00 96.94 111 HIS A N 1
ATOM 876 C CA . HIS A 1 111 ? 2.485 -7.508 -8.890 1.00 96.94 111 HIS A CA 1
ATOM 877 C C . HIS A 1 111 ? 3.074 -7.246 -10.282 1.00 96.94 111 HIS A C 1
ATOM 879 O O . HIS A 1 111 ? 3.945 -6.387 -10.429 1.00 96.94 111 HIS A O 1
ATOM 885 N N . GLU A 1 112 ? 2.577 -7.956 -11.296 1.00 90.44 112 GLU A N 1
ATOM 886 C CA . GLU A 1 112 ? 3.152 -8.055 -12.649 1.00 90.44 112 GLU A CA 1
ATOM 887 C C . GLU A 1 112 ? 3.478 -6.696 -13.292 1.00 90.44 112 GLU A C 1
ATOM 889 O O . GLU A 1 112 ? 4.586 -6.499 -13.787 1.00 90.44 112 GLU A O 1
ATOM 894 N N . ASN A 1 113 ? 2.564 -5.724 -13.199 1.00 91.31 113 ASN A N 1
ATOM 895 C CA . ASN A 1 113 ? 2.728 -4.415 -13.853 1.00 91.31 113 ASN A CA 1
ATOM 896 C C . ASN A 1 113 ? 3.320 -3.315 -12.957 1.00 91.31 113 ASN A C 1
ATOM 898 O O . ASN A 1 113 ? 3.892 -2.339 -13.451 1.00 91.31 113 ASN A O 1
ATOM 902 N N . ILE A 1 114 ? 3.276 -3.492 -11.636 1.00 95.50 114 ILE A N 1
ATOM 903 C CA . ILE A 1 114 ? 3.606 -2.428 -10.681 1.00 95.50 114 ILE A CA 1
ATOM 904 C C . ILE A 1 114 ? 5.013 -2.635 -10.103 1.00 95.50 114 ILE A C 1
ATOM 906 O O . ILE A 1 114 ? 5.814 -1.700 -10.097 1.00 95.50 114 ILE A O 1
ATOM 910 N N . GLY A 1 115 ? 5.343 -3.857 -9.673 1.00 94.50 115 GLY A N 1
ATOM 911 C CA . GLY A 1 115 ? 6.608 -4.190 -9.014 1.00 94.50 115 GLY A CA 1
ATOM 912 C C . GLY A 1 115 ? 6.407 -4.897 -7.673 1.00 94.50 115 GLY A C 1
ATOM 913 O O . GLY A 1 115 ? 5.421 -5.605 -7.470 1.00 94.50 115 GLY A O 1
ATOM 914 N N . ASN A 1 116 ? 7.360 -4.716 -6.756 1.00 96.88 116 ASN A N 1
ATOM 915 C CA . ASN A 1 116 ? 7.242 -5.238 -5.395 1.00 96.88 116 ASN A CA 1
ATOM 916 C C . ASN A 1 116 ? 6.442 -4.257 -4.542 1.00 96.88 116 ASN A C 1
ATOM 918 O O . ASN A 1 116 ? 6.730 -3.059 -4.533 1.00 96.88 116 ASN A O 1
ATOM 922 N N . CYS A 1 117 ? 5.473 -4.779 -3.807 1.00 98.19 117 CYS A N 1
ATOM 923 C CA . CYS A 1 117 ? 4.518 -4.031 -3.017 1.00 98.19 117 CYS A CA 1
ATOM 924 C C . CYS A 1 117 ? 4.487 -4.513 -1.565 1.00 98.19 117 CYS A C 1
ATOM 926 O O . CYS A 1 117 ? 4.782 -5.671 -1.257 1.00 98.19 117 CYS 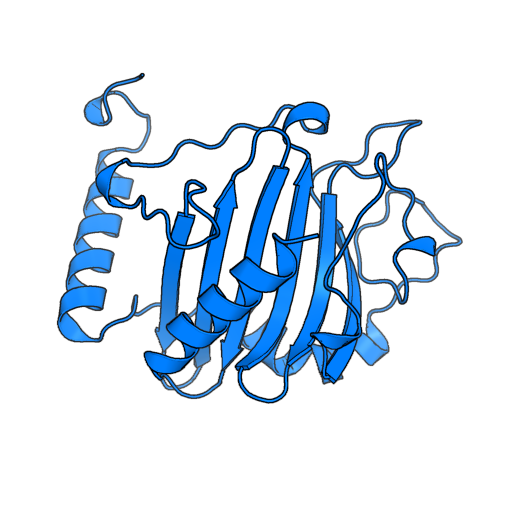A O 1
ATOM 928 N N . SER A 1 118 ? 4.095 -3.613 -0.673 1.00 97.88 118 SER A N 1
ATOM 929 C CA . SER A 1 118 ? 3.701 -3.897 0.697 1.00 97.88 118 SER A CA 1
ATOM 930 C C . SER A 1 118 ? 2.319 -3.310 0.946 1.00 97.88 118 SER A C 1
ATOM 932 O O . SER A 1 118 ? 2.115 -2.115 0.731 1.00 97.88 118 SER A O 1
ATOM 934 N N . TYR A 1 119 ? 1.397 -4.138 1.420 1.00 98.38 119 TYR A N 1
ATOM 935 C CA . TYR A 1 119 ? 0.093 -3.722 1.919 1.00 98.38 119 TYR A CA 1
ATOM 936 C C . TYR A 1 119 ? 0.083 -3.854 3.435 1.00 98.38 119 TYR A C 1
ATOM 938 O O . TYR A 1 119 ? 0.382 -4.925 3.967 1.00 98.38 119 TYR A O 1
ATOM 946 N N . ARG A 1 120 ? -0.247 -2.774 4.131 1.00 97.44 120 ARG A N 1
ATOM 947 C CA . ARG A 1 120 ? -0.331 -2.719 5.584 1.00 97.44 120 ARG A CA 1
ATOM 948 C C . ARG A 1 120 ? -1.749 -2.385 6.001 1.00 97.44 120 ARG A C 1
ATOM 950 O O . ARG A 1 120 ? -2.362 -1.478 5.451 1.00 97.44 120 ARG A O 1
ATOM 957 N N . GLU A 1 121 ? -2.212 -3.078 7.029 1.00 95.94 121 GLU A N 1
ATOM 958 C CA . GLU A 1 121 ? -3.479 -2.812 7.692 1.00 95.94 121 GLU A CA 1
ATOM 959 C C . GLU A 1 121 ? -3.218 -2.618 9.183 1.00 95.94 121 GLU A C 1
ATOM 961 O O . GLU A 1 121 ? -2.633 -3.479 9.842 1.00 95.94 121 GLU A O 1
ATOM 966 N N . ASN A 1 122 ? -3.632 -1.468 9.706 1.00 95.19 122 ASN A N 1
ATOM 967 C CA . ASN A 1 122 ? -3.464 -1.104 11.105 1.00 95.19 122 ASN A CA 1
ATOM 968 C C . ASN A 1 122 ? -4.838 -0.883 11.730 1.00 95.19 122 ASN A C 1
ATOM 970 O O . ASN A 1 122 ? -5.558 0.033 11.330 1.00 95.19 122 ASN A O 1
ATOM 974 N N . ASN A 1 123 ? -5.190 -1.663 12.749 1.00 95.56 123 ASN A N 1
ATOM 975 C CA . ASN A 1 123 ? -6.446 -1.482 13.466 1.00 95.56 123 ASN A CA 1
ATOM 976 C C . ASN A 1 123 ? -6.339 -0.296 14.437 1.00 95.56 123 ASN A C 1
ATOM 978 O O . ASN A 1 123 ? -5.746 -0.394 15.518 1.00 95.56 123 ASN A O 1
ATOM 982 N N . LEU A 1 124 ? -6.920 0.840 14.057 1.00 92.38 124 LEU A N 1
ATOM 983 C CA . LEU A 1 124 ? -6.860 2.092 14.815 1.00 92.38 124 LEU A CA 1
ATOM 984 C C . LEU A 1 124 ? -7.604 1.987 16.152 1.00 92.38 124 LEU A C 1
ATOM 986 O O . LEU A 1 124 ? -7.165 2.556 17.149 1.00 92.38 124 LEU A O 1
ATOM 990 N N . LYS A 1 125 ? -8.691 1.205 16.206 1.00 92.56 125 LYS A N 1
ATOM 991 C CA . LYS A 1 125 ? -9.471 0.998 17.439 1.00 92.56 125 LYS A CA 1
ATOM 992 C C . LYS A 1 125 ? -8.697 0.189 18.475 1.00 92.56 125 LYS A C 1
ATOM 994 O O . LYS A 1 125 ? -8.695 0.554 19.647 1.00 92.56 125 LYS A O 1
ATOM 999 N N . LEU A 1 126 ? -8.045 -0.894 18.051 1.00 92.88 126 LEU A N 1
ATOM 1000 C CA . LEU A 1 126 ? -7.266 -1.764 18.937 1.00 92.88 126 LEU A CA 1
ATOM 1001 C C . LEU A 1 126 ? -5.953 -1.118 19.381 1.00 92.88 126 LEU A C 1
ATOM 1003 O O . LEU A 1 126 ? -5.540 -1.298 20.522 1.00 92.88 126 LEU A O 1
ATOM 1007 N N . SER A 1 127 ? -5.305 -0.367 18.491 1.00 88.88 127 SER A N 1
ATOM 1008 C CA . SER A 1 127 ? -4.046 0.321 18.796 1.00 88.88 127 SER A CA 1
ATOM 1009 C C . SER A 1 127 ? -4.223 1.649 19.533 1.00 88.88 127 SER A C 1
ATOM 1011 O O . SER A 1 127 ? -3.227 2.242 19.940 1.00 88.88 127 SER A O 1
ATOM 1013 N N . HIS A 1 128 ? -5.463 2.129 19.690 1.00 88.00 128 HIS A N 1
ATOM 1014 C CA . HIS A 1 128 ? -5.767 3.494 20.132 1.00 88.00 128 HIS A CA 1
ATOM 1015 C C . HIS A 1 128 ? -5.066 4.567 19.276 1.00 88.00 128 HIS A C 1
ATOM 1017 O O . HIS A 1 128 ? -4.721 5.647 19.756 1.00 88.00 128 HIS A O 1
ATOM 1023 N N . GLY A 1 129 ? -4.848 4.251 17.997 1.00 82.50 129 GLY A N 1
ATOM 1024 C CA . GLY A 1 129 ? -4.252 5.148 17.022 1.00 82.50 129 GLY A CA 1
ATOM 1025 C C . GLY A 1 129 ? -5.228 6.228 16.562 1.00 82.50 129 GLY A C 1
ATOM 1026 O O . GLY A 1 129 ? -6.448 6.109 16.672 1.00 82.50 129 GLY A O 1
ATOM 1027 N N . SER A 1 130 ? -4.686 7.311 16.021 1.00 81.31 130 SER A N 1
ATOM 1028 C CA . SER A 1 130 ? -5.456 8.365 15.361 1.00 81.31 130 SER A CA 1
ATOM 1029 C C . SER A 1 130 ? -4.656 8.905 14.187 1.00 81.31 130 SER A C 1
ATOM 1031 O O . SER A 1 130 ? -3.430 8.975 14.255 1.00 81.31 130 SER A O 1
ATOM 1033 N N . ALA A 1 131 ? -5.352 9.289 13.120 1.00 79.25 131 ALA A N 1
ATOM 1034 C CA . ALA A 1 131 ? -4.757 9.933 11.959 1.00 79.25 131 ALA A CA 1
ATOM 1035 C C . ALA A 1 131 ? -5.183 11.402 11.921 1.00 79.25 131 ALA A C 1
ATOM 1037 O O . ALA A 1 131 ? -6.360 11.719 12.103 1.00 79.25 131 ALA A O 1
ATOM 1038 N N . ILE A 1 132 ? -4.221 12.295 11.699 1.00 81.56 132 ILE A N 1
ATOM 1039 C CA . ILE A 1 132 ? -4.474 13.710 11.429 1.00 81.56 132 ILE A CA 1
ATOM 1040 C C . ILE A 1 132 ? -4.063 13.943 9.987 1.00 81.56 132 ILE A C 1
ATOM 1042 O O . ILE A 1 132 ? -2.899 13.746 9.644 1.00 81.56 132 ILE A O 1
ATOM 1046 N N . ILE A 1 133 ? -5.028 14.336 9.162 1.00 81.31 133 ILE A N 1
ATOM 1047 C CA . ILE A 1 133 ? -4.841 14.486 7.725 1.00 81.31 133 ILE A CA 1
ATOM 1048 C C . ILE A 1 133 ? -5.189 15.928 7.352 1.00 81.31 133 ILE A C 1
ATOM 1050 O O . ILE A 1 133 ? -6.293 16.372 7.687 1.00 81.31 133 ILE A O 1
ATOM 1054 N N . PRO A 1 134 ? -4.273 16.665 6.707 1.00 80.75 134 PRO A N 1
ATOM 1055 C CA . PRO A 1 134 ? -4.565 17.987 6.167 1.00 80.75 134 PRO A CA 1
ATOM 1056 C C . PRO A 1 134 ? -5.597 17.880 5.044 1.00 80.75 134 PRO A C 1
ATOM 1058 O O . PRO A 1 134 ? -5.467 17.029 4.169 1.00 80.75 134 PRO A O 1
ATOM 1061 N N . GLU A 1 135 ? -6.634 18.717 5.072 1.00 82.56 135 GLU A N 1
ATOM 1062 C CA . GLU A 1 135 ? -7.740 18.647 4.107 1.00 82.56 135 GLU A CA 1
ATOM 1063 C C . GLU A 1 135 ? -7.263 18.882 2.667 1.00 82.56 135 GLU A C 1
ATOM 1065 O O . GLU A 1 135 ? -7.803 18.292 1.734 1.00 82.56 135 GLU A O 1
ATOM 1070 N N . GLU A 1 136 ? -6.214 19.685 2.486 1.00 81.06 136 GLU A N 1
ATOM 1071 C CA . GLU A 1 136 ? -5.620 19.981 1.184 1.00 81.06 136 GLU A CA 1
ATOM 1072 C C . GLU A 1 136 ? -4.939 18.781 0.509 1.00 81.06 136 GLU A C 1
ATOM 1074 O O . GLU A 1 136 ? -4.784 18.788 -0.712 1.00 81.06 136 GLU A O 1
ATOM 1079 N N . ASP A 1 137 ? -4.567 17.759 1.285 1.00 85.00 137 ASP A N 1
ATOM 1080 C CA . ASP A 1 137 ? -3.908 16.543 0.796 1.00 85.00 137 ASP A CA 1
ATOM 1081 C C . ASP A 1 137 ? -4.916 15.397 0.566 1.00 85.00 137 ASP A C 1
ATOM 1083 O O . ASP A 1 137 ? -4.547 14.317 0.097 1.00 85.00 137 ASP A O 1
ATOM 1087 N N . VAL A 1 138 ? -6.197 15.611 0.900 1.00 91.56 138 VAL A N 1
ATOM 1088 C CA . VAL A 1 138 ? -7.243 14.585 0.822 1.00 91.56 138 VAL A CA 1
ATOM 1089 C C . VAL A 1 138 ? -7.804 14.469 -0.588 1.00 91.56 138 VAL A C 1
ATOM 1091 O O . VAL A 1 138 ? -8.428 15.387 -1.122 1.00 91.56 138 VAL A O 1
ATOM 1094 N N . THR A 1 139 ? -7.724 13.260 -1.133 1.00 93.56 139 THR A N 1
ATOM 1095 C CA . THR A 1 139 ? -8.556 12.804 -2.247 1.00 93.56 139 THR A CA 1
ATOM 1096 C C . THR A 1 139 ? -9.590 11.782 -1.756 1.00 93.56 139 THR A C 1
ATOM 1098 O O . THR A 1 139 ? -9.712 11.487 -0.562 1.00 93.56 139 THR A O 1
ATOM 1101 N N . ARG A 1 140 ? -10.406 11.261 -2.678 1.00 96.00 140 ARG A N 1
ATOM 1102 C CA . ARG A 1 140 ? -11.394 10.201 -2.401 1.00 96.00 140 ARG A CA 1
ATOM 1103 C C . ARG A 1 140 ? -11.336 9.077 -3.421 1.00 96.00 140 ARG A C 1
ATOM 1105 O O . ARG A 1 140 ? -12.357 8.524 -3.829 1.00 96.00 140 ARG A O 1
ATOM 1112 N N . GLU A 1 141 ? -10.128 8.801 -3.888 1.00 96.75 141 GLU A N 1
ATOM 1113 C CA . GLU A 1 141 ? -9.916 7.923 -5.027 1.00 96.75 141 GLU A CA 1
ATOM 1114 C C . GLU A 1 141 ? -10.175 6.460 -4.680 1.00 96.75 141 GLU A C 1
ATOM 1116 O O . GLU A 1 141 ? -10.702 5.753 -5.531 1.00 96.75 141 GLU A O 1
ATOM 1121 N N . VAL A 1 142 ? -9.909 6.001 -3.454 1.00 97.94 142 VAL A N 1
ATOM 1122 C CA . VAL A 1 142 ? -10.201 4.620 -3.038 1.00 97.94 142 VAL A CA 1
ATOM 1123 C C . VAL A 1 142 ? -11.630 4.536 -2.504 1.00 97.94 142 VAL A C 1
ATOM 1125 O O . VAL A 1 142 ? -11.898 4.872 -1.355 1.00 97.94 142 VAL A O 1
ATOM 1128 N N . ASN A 1 143 ? -12.573 4.133 -3.360 1.00 97.38 143 ASN A N 1
ATOM 1129 C CA . ASN A 1 143 ? -13.971 3.838 -3.007 1.00 97.38 143 ASN A CA 1
ATOM 1130 C C . ASN A 1 143 ? -14.676 4.930 -2.170 1.00 97.38 143 ASN A C 1
ATOM 1132 O O . ASN A 1 143 ? -15.495 4.644 -1.298 1.00 97.38 143 ASN A O 1
ATOM 1136 N N . GLY A 1 144 ? -14.351 6.207 -2.413 1.00 95.94 144 GLY A N 1
ATOM 1137 C CA . GLY A 1 144 ? -14.930 7.351 -1.698 1.00 95.94 144 GLY A CA 1
ATOM 1138 C C . GLY A 1 144 ? -14.341 7.622 -0.303 1.00 95.94 144 GLY A C 1
ATOM 1139 O O . GLY A 1 144 ? -14.714 8.618 0.338 1.00 95.94 144 GLY A O 1
ATOM 1140 N N . LYS A 1 145 ? -13.418 6.775 0.169 1.00 96.25 145 LYS A N 1
ATOM 1141 C CA . LYS A 1 145 ? -12.722 6.903 1.456 1.00 96.25 145 LYS A CA 1
ATOM 1142 C C . LYS A 1 145 ? -11.672 8.006 1.394 1.00 96.25 145 LYS A C 1
ATOM 1144 O O . LYS A 1 145 ? -11.150 8.320 0.327 1.00 96.25 145 LYS A O 1
ATOM 1149 N N . VAL A 1 146 ? -11.366 8.604 2.546 1.00 96.00 146 VAL A N 1
ATOM 1150 C CA . VAL A 1 146 ? -10.272 9.584 2.650 1.00 96.00 146 VAL A CA 1
ATOM 1151 C C . VAL A 1 146 ? -9.002 8.904 2.162 1.00 96.00 146 VAL A C 1
ATOM 1153 O O . VAL A 1 146 ? -8.650 7.849 2.684 1.00 96.00 146 VAL A O 1
ATOM 1156 N N . THR A 1 147 ? -8.381 9.479 1.137 1.00 97.31 147 THR A N 1
ATOM 1157 C CA . THR A 1 147 ? -7.232 8.900 0.443 1.00 97.31 147 THR A CA 1
ATOM 1158 C C . THR A 1 147 ? -6.116 9.935 0.365 1.00 97.31 147 THR A C 1
ATOM 1160 O O . THR A 1 147 ? -6.389 11.107 0.117 1.00 97.31 147 THR A O 1
ATOM 1163 N N . ILE A 1 148 ? -4.873 9.506 0.559 1.00 95.81 148 ILE A N 1
ATOM 1164 C CA . ILE A 1 148 ? -3.671 10.294 0.272 1.00 95.81 148 ILE A CA 1
ATOM 1165 C C . ILE A 1 148 ? -2.824 9.463 -0.684 1.00 95.81 148 ILE A C 1
ATOM 1167 O O . ILE A 1 148 ? -2.591 8.280 -0.441 1.00 95.81 148 ILE A O 1
ATOM 1171 N N . SER A 1 149 ? -2.367 10.063 -1.777 1.00 95.88 149 SER A N 1
ATOM 1172 C CA . SER A 1 149 ? -1.538 9.378 -2.762 1.00 95.88 149 SER A CA 1
ATOM 1173 C C . SER A 1 149 ? -0.330 10.233 -3.129 1.00 95.88 149 SER A C 1
ATOM 1175 O O . SER A 1 149 ? -0.425 11.452 -3.273 1.00 95.88 149 SER A O 1
ATOM 1177 N N . ASN A 1 150 ? 0.847 9.614 -3.227 1.00 95.25 150 ASN A N 1
ATOM 1178 C CA . ASN A 1 150 ? 2.058 10.308 -3.656 1.00 95.25 150 ASN A CA 1
ATOM 1179 C C . ASN A 1 150 ? 3.074 9.362 -4.298 1.00 95.25 150 ASN A C 1
ATOM 1181 O O . ASN A 1 150 ? 3.008 8.136 -4.181 1.00 95.25 150 ASN A O 1
ATOM 1185 N N . VAL A 1 151 ? 4.047 9.968 -4.975 1.00 97.19 151 VAL A N 1
ATOM 1186 C CA . VAL A 1 151 ? 5.236 9.284 -5.477 1.00 97.19 151 VAL A CA 1
ATOM 1187 C C . VAL A 1 151 ? 6.447 9.963 -4.869 1.00 97.19 151 VAL A C 1
ATOM 1189 O O . VAL A 1 151 ? 6.587 11.179 -4.980 1.00 97.19 151 VAL A O 1
ATOM 1192 N N . THR A 1 152 ? 7.327 9.190 -4.241 1.00 97.12 152 THR A N 1
ATOM 1193 C CA . THR A 1 152 ? 8.580 9.698 -3.676 1.00 97.12 152 THR A CA 1
ATOM 1194 C C . THR A 1 152 ? 9.755 8.895 -4.207 1.00 97.12 152 THR A C 1
ATOM 1196 O O . THR A 1 152 ? 9.722 7.664 -4.199 1.00 97.12 152 THR A O 1
ATOM 1199 N N . GLY A 1 153 ? 10.811 9.561 -4.663 1.00 96.00 153 GLY A N 1
ATOM 1200 C CA . GLY A 1 153 ? 11.999 8.848 -5.115 1.00 96.00 153 GLY A CA 1
ATOM 1201 C C . GLY A 1 153 ? 13.032 9.689 -5.839 1.00 96.00 153 GLY A C 1
ATOM 1202 O O . GLY A 1 153 ? 12.951 10.918 -5.920 1.00 96.00 153 GLY A O 1
ATOM 1203 N N . GLU A 1 154 ? 14.018 8.984 -6.385 1.00 93.69 154 GLU A N 1
ATOM 1204 C CA . GLU A 1 154 ? 15.100 9.543 -7.187 1.00 93.69 154 GLU A CA 1
ATOM 1205 C C . GLU A 1 154 ? 15.537 8.554 -8.270 1.00 93.69 154 GLU A C 1
ATOM 1207 O O . GLU A 1 154 ? 15.542 7.343 -8.062 1.00 93.69 154 GLU A O 1
ATOM 1212 N N . ILE A 1 155 ? 16.006 9.084 -9.402 1.00 89.38 155 ILE A N 1
ATOM 1213 C CA . ILE A 1 155 ? 16.350 8.319 -10.613 1.00 89.38 155 ILE A CA 1
ATOM 1214 C C . ILE A 1 155 ? 17.304 7.139 -10.338 1.00 89.38 155 ILE A C 1
ATOM 1216 O O . ILE A 1 155 ? 17.181 6.097 -10.970 1.00 89.38 155 ILE A O 1
ATOM 1220 N N . HIS A 1 156 ? 18.237 7.272 -9.391 1.00 87.81 156 HIS A N 1
ATOM 1221 C CA . HIS A 1 156 ? 19.222 6.224 -9.084 1.00 87.81 156 HIS A CA 1
ATOM 1222 C C . HIS A 1 156 ? 18.794 5.256 -7.973 1.00 87.81 156 HIS A C 1
ATOM 1224 O O . HIS A 1 156 ? 19.400 4.198 -7.819 1.00 87.81 156 HIS A O 1
ATOM 1230 N N . HIS A 1 157 ? 17.772 5.610 -7.194 1.00 90.69 157 HIS A N 1
ATOM 1231 C CA . HIS A 1 157 ? 17.343 4.857 -6.010 1.00 90.69 157 HIS A CA 1
ATOM 1232 C C . HIS A 1 157 ? 15.964 4.205 -6.188 1.00 90.69 157 HIS A C 1
ATOM 1234 O O . HIS A 1 157 ? 15.555 3.394 -5.356 1.00 90.69 157 HIS A O 1
ATOM 1240 N N . GLY A 1 158 ? 15.277 4.527 -7.286 1.00 94.94 158 GLY A N 1
ATOM 1241 C CA . GLY A 1 158 ? 13.922 4.093 -7.573 1.00 94.94 158 GLY A CA 1
ATOM 1242 C C . GLY A 1 158 ? 12.868 5.033 -7.000 1.00 94.94 158 GLY A C 1
ATOM 1243 O O . GLY A 1 158 ? 13.160 6.042 -6.351 1.00 94.94 158 GLY A O 1
ATOM 1244 N N . PHE A 1 159 ? 11.619 4.660 -7.241 1.00 97.31 159 PHE A N 1
ATOM 1245 C CA . PHE A 1 159 ? 10.423 5.402 -6.879 1.00 97.31 159 PHE A CA 1
ATOM 1246 C C . PHE A 1 159 ? 9.488 4.516 -6.071 1.00 97.31 159 PHE A C 1
ATOM 1248 O O . PHE A 1 159 ? 9.311 3.335 -6.376 1.00 97.31 159 PHE A O 1
ATOM 1255 N N . LEU A 1 160 ? 8.895 5.109 -5.044 1.00 97.81 160 LEU A N 1
ATOM 1256 C CA . LEU A 1 160 ? 7.878 4.505 -4.209 1.00 97.81 160 LEU A CA 1
ATOM 1257 C C . LEU A 1 160 ? 6.552 5.214 -4.445 1.00 97.81 160 LEU A C 1
ATOM 1259 O O . LEU A 1 160 ? 6.438 6.419 -4.221 1.00 97.81 160 LEU A O 1
ATOM 1263 N N . TYR A 1 161 ? 5.570 4.444 -4.876 1.00 98.19 161 TYR A N 1
ATOM 1264 C CA . TYR A 1 161 ? 4.193 4.861 -5.077 1.00 98.19 161 TYR A CA 1
ATOM 1265 C C . TYR A 1 161 ? 3.422 4.471 -3.826 1.00 98.19 161 TYR A C 1
ATOM 1267 O O . TYR A 1 161 ? 3.400 3.287 -3.484 1.00 98.19 161 TYR A O 1
ATOM 1275 N N . SER A 1 162 ? 2.845 5.448 -3.136 1.00 97.88 162 SER A N 1
ATOM 1276 C CA . SER A 1 162 ? 2.123 5.231 -1.881 1.00 97.88 162 SER A CA 1
ATOM 1277 C C . SER A 1 162 ? 0.673 5.654 -2.054 1.00 97.88 162 SER A C 1
ATOM 1279 O O . SER A 1 162 ? 0.407 6.735 -2.582 1.00 97.88 162 SER A O 1
ATOM 1281 N N . VAL A 1 163 ? -0.246 4.804 -1.611 1.00 98.31 163 VAL A N 1
ATOM 1282 C CA . VAL A 1 163 ? -1.675 5.090 -1.511 1.00 98.31 163 VAL A CA 1
ATOM 1283 C C . VAL A 1 163 ? -2.132 4.669 -0.126 1.00 98.31 163 VAL A C 1
ATOM 1285 O O . VAL A 1 163 ? -2.113 3.487 0.216 1.00 98.31 163 VAL A O 1
ATOM 1288 N N . ASP A 1 164 ? -2.566 5.654 0.636 1.00 97.81 164 ASP A N 1
ATOM 1289 C CA . ASP A 1 164 ? -3.050 5.514 1.995 1.00 97.81 164 ASP A CA 1
ATOM 1290 C C . ASP A 1 164 ? -4.550 5.782 1.999 1.00 97.81 164 ASP A C 1
ATOM 1292 O O . ASP A 1 164 ? -4.998 6.775 1.422 1.00 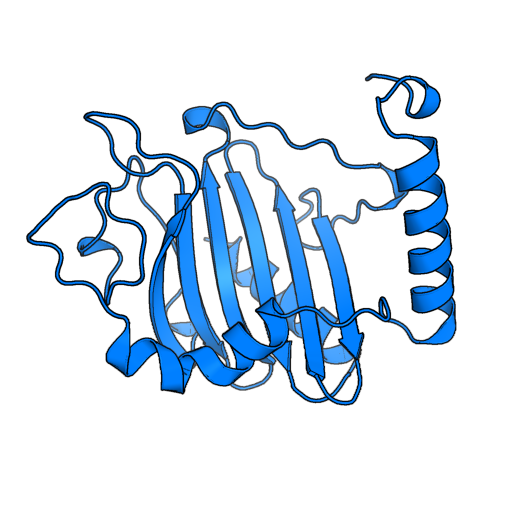97.81 164 ASP A O 1
ATOM 1296 N N . TRP A 1 165 ? -5.341 4.931 2.647 1.00 97.38 165 TRP A N 1
ATOM 1297 C CA . TRP A 1 165 ? -6.771 5.181 2.809 1.00 97.38 165 TRP A CA 1
ATOM 1298 C C . TRP A 1 165 ? -7.281 4.757 4.179 1.00 97.38 165 TRP A C 1
ATOM 1300 O O . TRP A 1 165 ? -6.683 3.943 4.886 1.00 97.38 165 TRP A O 1
ATOM 1310 N N . TYR A 1 166 ? -8.395 5.365 4.574 1.00 95.00 166 TYR A N 1
ATOM 1311 C CA . TYR A 1 166 ? -8.909 5.279 5.935 1.00 95.00 166 TYR A CA 1
ATOM 1312 C C . TYR A 1 166 ? -10.372 4.863 5.936 1.00 95.00 166 TYR A C 1
ATOM 1314 O O . TYR A 1 166 ? -11.200 5.451 5.232 1.00 95.00 166 TYR A O 1
ATOM 1322 N N . ASP A 1 167 ? -10.701 3.897 6.787 1.00 91.50 167 ASP A N 1
ATOM 1323 C CA . ASP A 1 167 ? -12.079 3.563 7.120 1.00 91.50 167 ASP A CA 1
ATOM 1324 C C . ASP A 1 167 ? -12.373 3.795 8.614 1.00 91.50 167 ASP A C 1
ATOM 1326 O O . ASP A 1 167 ? -11.630 4.470 9.328 1.00 91.50 167 ASP A O 1
ATOM 1330 N N . GLN A 1 168 ? -13.515 3.302 9.098 1.00 89.00 168 GLN A N 1
ATOM 1331 C CA . GLN A 1 168 ? -13.943 3.522 10.482 1.00 89.00 168 GLN A CA 1
ATOM 1332 C C . GLN A 1 168 ? -13.090 2.797 11.535 1.00 89.00 168 GLN A C 1
ATOM 1334 O O . GLN A 1 168 ? -13.222 3.088 12.727 1.00 89.00 168 GLN A O 1
ATOM 1339 N N . SER A 1 169 ? -12.305 1.799 11.144 1.00 92.44 169 SER A N 1
ATOM 1340 C CA . SER A 1 169 ? -11.583 0.906 12.054 1.00 92.44 169 SER A CA 1
ATOM 1341 C C . SER A 1 169 ? -10.109 0.756 11.693 1.00 92.44 169 SER A C 1
ATOM 1343 O O . SER A 1 169 ? -9.312 0.452 12.583 1.00 92.44 169 SER A O 1
ATOM 1345 N N . PHE A 1 170 ? -9.745 0.991 10.437 1.00 94.94 170 PHE A N 1
ATOM 1346 C CA . PHE A 1 170 ? -8.435 0.699 9.895 1.00 94.94 170 PHE A CA 1
ATOM 1347 C C . PHE A 1 170 ? -7.824 1.891 9.163 1.00 94.94 170 PHE A C 1
ATOM 1349 O O . PHE A 1 170 ? -8.495 2.704 8.522 1.00 94.94 170 PHE A O 1
ATOM 1356 N N . PHE A 1 171 ? -6.504 1.959 9.278 1.00 95.38 171 PHE A N 1
ATOM 1357 C CA . PHE A 1 171 ? -5.643 2.659 8.343 1.00 95.38 171 PHE A CA 1
ATOM 1358 C C . PHE A 1 171 ? -5.010 1.621 7.425 1.00 95.38 171 PHE A C 1
ATOM 1360 O O . PHE A 1 171 ? -4.438 0.635 7.907 1.00 95.38 171 PHE A O 1
ATOM 1367 N N . HIS A 1 172 ? -5.095 1.876 6.128 1.00 97.44 172 HIS A N 1
ATOM 1368 C CA . HIS A 1 172 ? -4.523 1.047 5.087 1.00 97.44 172 HIS A CA 1
ATOM 1369 C C . HIS A 1 172 ? -3.428 1.823 4.366 1.00 97.44 172 HIS A C 1
ATOM 1371 O O . HIS A 1 172 ? -3.599 2.999 4.055 1.00 97.44 172 HIS A O 1
ATOM 1377 N N . GLU A 1 173 ? -2.321 1.148 4.083 1.00 97.81 173 GLU A N 1
ATOM 1378 C CA . GLU A 1 173 ? -1.200 1.702 3.328 1.00 97.81 173 GLU A CA 1
ATOM 1379 C C . GLU A 1 173 ? -0.782 0.681 2.274 1.00 97.81 173 GLU A C 1
ATOM 1381 O O . GLU A 1 173 ? -0.387 -0.443 2.598 1.00 97.81 173 GLU A O 1
ATOM 1386 N N . LEU A 1 174 ? -0.850 1.075 1.007 1.00 98.50 174 LEU A N 1
ATOM 1387 C CA . LEU A 1 174 ? -0.301 0.329 -0.112 1.00 98.50 174 LEU A CA 1
ATOM 1388 C C . LEU A 1 174 ? 0.900 1.087 -0.664 1.00 98.50 174 LEU A C 1
ATOM 1390 O O . LEU A 1 174 ? 0.776 2.191 -1.186 1.00 98.50 174 LEU A O 1
ATOM 1394 N N . LYS A 1 175 ? 2.069 0.462 -0.577 1.00 98.38 175 LYS A N 1
ATOM 1395 C CA . LYS A 1 175 ? 3.323 0.994 -1.106 1.00 98.38 175 LYS A CA 1
ATOM 1396 C C . LYS A 1 175 ? 3.881 0.047 -2.140 1.00 98.38 175 LYS A C 1
ATOM 1398 O O . LYS A 1 175 ? 4.044 -1.130 -1.848 1.00 98.38 175 LYS A O 1
ATOM 1403 N N . CYS A 1 176 ? 4.232 0.552 -3.311 1.00 98.12 176 CYS A N 1
ATOM 1404 C CA . CYS A 1 176 ? 4.854 -0.240 -4.362 1.00 98.12 176 CYS A CA 1
ATOM 1405 C C . CYS A 1 176 ? 6.102 0.451 -4.893 1.00 98.12 176 CYS A C 1
ATOM 1407 O O . CYS A 1 176 ? 6.105 1.662 -5.105 1.00 98.12 176 CYS A O 1
ATOM 1409 N N . ALA A 1 177 ? 7.172 -0.312 -5.103 1.00 97.38 177 ALA A N 1
ATOM 1410 C CA . ALA A 1 177 ? 8.446 0.215 -5.562 1.00 97.38 177 ALA A CA 1
ATOM 1411 C C . ALA A 1 177 ? 8.746 -0.193 -7.006 1.00 97.38 177 ALA A C 1
ATOM 1413 O O . ALA A 1 177 ? 8.617 -1.362 -7.383 1.00 97.38 177 ALA A O 1
ATOM 1414 N N . LYS A 1 178 ? 9.220 0.778 -7.792 1.00 95.69 178 LYS A N 1
ATOM 1415 C CA . LYS A 1 178 ? 9.665 0.588 -9.177 1.00 95.69 178 LYS A CA 1
ATOM 1416 C C . LYS A 1 178 ? 10.940 1.382 -9.433 1.00 95.69 178 LYS A C 1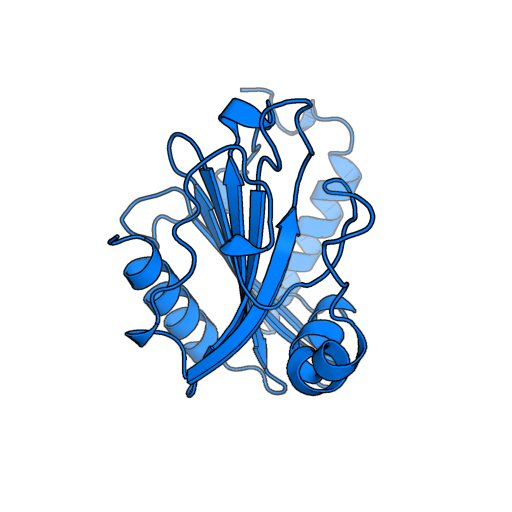
ATOM 1418 O O . LYS A 1 178 ? 11.116 2.472 -8.902 1.00 95.69 178 LYS A O 1
ATOM 1423 N N . ILE A 1 179 ? 11.843 0.847 -10.253 1.00 94.12 179 ILE A N 1
ATOM 1424 C CA . ILE A 1 179 ? 13.125 1.512 -10.551 1.00 94.12 179 ILE A CA 1
ATOM 1425 C C . ILE A 1 179 ? 12.897 2.818 -11.323 1.00 94.12 179 ILE A C 1
ATOM 1427 O O . ILE A 1 179 ? 13.527 3.828 -11.033 1.00 94.12 179 ILE A O 1
ATOM 1431 N N . ASN A 1 180 ? 11.969 2.804 -12.279 1.00 95.00 180 ASN A N 1
ATOM 1432 C CA . ASN A 1 180 ? 11.707 3.944 -13.148 1.00 95.00 180 ASN A CA 1
ATOM 1433 C C . ASN A 1 180 ? 10.415 4.653 -12.744 1.00 95.00 180 ASN A C 1
ATOM 1435 O O . ASN A 1 180 ? 9.410 4.008 -12.425 1.00 95.00 180 ASN A O 1
ATOM 1439 N N . TYR A 1 181 ? 10.447 5.982 -12.800 1.00 95.75 181 TYR A N 1
ATOM 1440 C CA . TYR A 1 181 ? 9.265 6.806 -12.611 1.00 95.75 181 TYR A CA 1
ATOM 1441 C C . TYR A 1 181 ? 8.314 6.670 -13.800 1.00 95.75 181 TYR A C 1
ATOM 1443 O O . TYR A 1 181 ? 8.740 6.719 -14.954 1.00 95.75 181 TYR A O 1
ATOM 1451 N N . SER A 1 182 ? 7.027 6.537 -13.503 1.00 96.06 182 SER A N 1
ATOM 1452 C CA . SER A 1 182 ? 5.933 6.697 -14.447 1.00 96.06 182 SER A CA 1
ATOM 1453 C C . SER A 1 182 ? 4.672 7.119 -13.684 1.00 96.06 182 SER A C 1
ATOM 1455 O O . SER A 1 182 ? 4.311 6.445 -12.717 1.00 96.06 182 SER A O 1
ATOM 1457 N N . PRO A 1 183 ? 3.978 8.193 -14.100 1.00 94.56 183 PRO A N 1
ATOM 1458 C CA . PRO A 1 183 ? 2.734 8.619 -13.459 1.00 94.56 183 PRO A CA 1
ATOM 1459 C C . PRO A 1 183 ? 1.620 7.566 -13.572 1.00 94.56 183 PRO A C 1
ATOM 1461 O O . PRO A 1 183 ? 0.804 7.448 -12.661 1.00 94.56 183 PRO A O 1
ATOM 1464 N N . ASP A 1 184 ? 1.623 6.747 -14.627 1.00 97.06 184 ASP A N 1
ATOM 1465 C CA . ASP A 1 184 ? 0.614 5.701 -14.837 1.00 97.06 184 ASP A CA 1
ATOM 1466 C C . ASP A 1 184 ? 0.661 4.630 -13.741 1.00 97.06 184 ASP A C 1
ATOM 1468 O O . ASP A 1 184 ? -0.363 4.065 -13.367 1.00 97.06 184 ASP A O 1
ATOM 1472 N N . ILE A 1 185 ? 1.837 4.405 -13.145 1.00 97.69 185 ILE A N 1
ATOM 1473 C CA . ILE A 1 185 ? 1.991 3.443 -12.050 1.00 97.69 185 ILE A CA 1
ATOM 1474 C C . ILE A 1 185 ? 1.253 3.908 -10.799 1.00 97.69 185 ILE A C 1
ATOM 1476 O O . ILE A 1 185 ? 0.712 3.072 -10.082 1.00 97.69 185 ILE A O 1
ATOM 1480 N N . LEU A 1 186 ? 1.153 5.218 -10.547 1.00 97.62 186 LEU A N 1
ATOM 1481 C CA . LEU A 1 186 ? 0.329 5.702 -9.438 1.00 97.62 186 LEU A CA 1
ATOM 1482 C C . LEU A 1 186 ? -1.146 5.352 -9.666 1.00 97.62 186 LEU A C 1
ATOM 1484 O O . LEU A 1 186 ? -1.812 4.884 -8.745 1.00 97.62 186 LEU A O 1
ATOM 1488 N N . LEU A 1 187 ? -1.638 5.517 -10.897 1.00 97.50 187 LEU A N 1
ATOM 1489 C CA . LEU A 1 187 ? -3.011 5.161 -11.260 1.00 97.50 187 LEU A CA 1
ATOM 1490 C C . LEU A 1 187 ? -3.259 3.653 -11.116 1.00 97.50 187 LEU A C 1
ATOM 1492 O O . LEU A 1 187 ? -4.304 3.254 -10.602 1.00 97.50 187 LEU A O 1
ATOM 1496 N N . GLU A 1 188 ? -2.293 2.817 -11.502 1.00 98.12 188 GLU A N 1
ATOM 1497 C CA . GLU A 1 188 ? -2.356 1.365 -11.290 1.00 98.12 188 GLU A CA 1
ATOM 1498 C C . GLU A 1 188 ? -2.375 0.995 -9.800 1.00 98.12 188 GLU A C 1
ATOM 1500 O O . GLU A 1 188 ? -3.157 0.136 -9.393 1.00 98.12 188 GLU A O 1
ATOM 1505 N N . VAL A 1 189 ? -1.571 1.659 -8.964 1.00 98.31 189 VAL A N 1
ATOM 1506 C CA . VAL A 1 189 ? -1.557 1.425 -7.508 1.00 98.31 189 VAL A CA 1
ATOM 1507 C C . VAL A 1 189 ? -2.880 1.856 -6.873 1.00 98.31 189 VAL A C 1
ATOM 1509 O O . VAL A 1 189 ? -3.414 1.130 -6.037 1.00 98.31 189 VAL A O 1
ATOM 1512 N N . ILE A 1 190 ? -3.467 2.977 -7.305 1.00 98.31 190 ILE A N 1
ATOM 1513 C CA . ILE A 1 190 ? -4.809 3.402 -6.873 1.00 98.31 190 ILE A CA 1
ATOM 1514 C C . ILE A 1 190 ? -5.866 2.372 -7.301 1.00 98.31 190 ILE A C 1
ATOM 1516 O O . ILE A 1 190 ? -6.749 2.026 -6.515 1.00 98.31 190 ILE A O 1
ATOM 1520 N N . ALA A 1 191 ? -5.787 1.849 -8.528 1.00 98.00 191 ALA A N 1
ATOM 1521 C CA . ALA A 1 191 ? -6.701 0.814 -9.012 1.00 98.00 191 ALA A CA 1
ATOM 1522 C C . ALA A 1 191 ? -6.555 -0.508 -8.240 1.00 98.00 191 ALA A C 1
ATOM 1524 O O . ALA A 1 191 ? -7.552 -1.183 -7.980 1.00 98.00 191 ALA A O 1
ATOM 1525 N N . LEU A 1 192 ? -5.334 -0.869 -7.843 1.00 98.31 192 LEU A N 1
ATOM 1526 C CA . LEU A 1 192 ? -5.080 -2.014 -6.974 1.00 98.31 192 LEU A CA 1
ATOM 1527 C C . LEU A 1 192 ? -5.647 -1.780 -5.565 1.00 98.31 192 LEU A C 1
ATOM 1529 O O . LEU A 1 192 ? -6.300 -2.669 -5.026 1.00 98.31 192 LEU A O 1
ATOM 1533 N N . ALA A 1 193 ? -5.469 -0.585 -4.992 1.00 98.31 193 ALA A N 1
ATOM 1534 C CA . ALA A 1 193 ? -6.036 -0.228 -3.690 1.00 98.31 193 ALA A CA 1
ATOM 1535 C C . ALA A 1 193 ? -7.570 -0.342 -3.677 1.00 98.31 193 ALA A C 1
ATOM 1537 O O . ALA A 1 193 ? -8.123 -0.935 -2.756 1.00 98.31 193 ALA A O 1
ATOM 1538 N N . LYS A 1 194 ? -8.254 0.124 -4.733 1.00 98.31 194 LYS A N 1
ATOM 1539 C CA . LYS A 1 194 ? -9.711 -0.058 -4.898 1.00 98.31 194 LYS A CA 1
ATOM 1540 C C . LYS A 1 194 ? -10.125 -1.528 -4.839 1.00 98.31 194 LYS A C 1
ATOM 1542 O O . LYS A 1 194 ? -11.025 -1.870 -4.083 1.00 98.31 194 LYS A O 1
ATOM 1547 N N . GLN A 1 195 ? -9.438 -2.391 -5.588 1.00 97.38 195 GLN A N 1
ATOM 1548 C CA . GLN A 1 195 ? -9.737 -3.828 -5.630 1.00 97.38 195 GLN A CA 1
ATOM 1549 C C . GLN A 1 195 ? -9.421 -4.539 -4.304 1.00 97.38 195 GLN A C 1
ATOM 1551 O O . GLN A 1 195 ? -10.098 -5.495 -3.934 1.00 97.38 195 GLN A O 1
ATOM 1556 N N . ILE A 1 196 ? -8.395 -4.091 -3.571 1.00 97.12 196 ILE A N 1
ATOM 1557 C CA . ILE A 1 196 ? -8.098 -4.596 -2.221 1.00 97.12 196 ILE A CA 1
ATOM 1558 C C . ILE A 1 196 ? -9.205 -4.204 -1.239 1.00 97.12 196 ILE A C 1
ATOM 1560 O O . ILE A 1 196 ? -9.526 -4.989 -0.350 1.00 97.12 196 ILE A O 1
ATOM 1564 N N . ASP A 1 197 ? -9.762 -3.007 -1.397 1.00 96.50 197 ASP A N 1
ATOM 1565 C CA . ASP A 1 197 ? -10.764 -2.432 -0.506 1.00 96.50 197 ASP A CA 1
ATOM 1566 C C . ASP A 1 197 ? -12.192 -2.964 -0.740 1.00 96.50 197 ASP A C 1
ATOM 1568 O O . ASP A 1 197 ? -13.012 -2.920 0.169 1.00 96.50 197 ASP A O 1
ATOM 1572 N N . GLU A 1 198 ? -12.490 -3.505 -1.924 1.00 90.56 198 GLU A N 1
ATOM 1573 C CA . GLU A 1 198 ? -13.796 -4.089 -2.300 1.00 90.56 198 GLU A CA 1
ATOM 1574 C C . GLU A 1 198 ? -14.112 -5.450 -1.638 1.00 90.56 198 GLU A C 1
ATOM 1576 O O . GLU A 1 198 ? -15.062 -6.131 -2.031 1.00 90.56 198 GLU A O 1
ATOM 1581 N N . LYS A 1 199 ? -13.321 -5.870 -0.649 1.00 71.69 199 LYS A N 1
ATOM 1582 C CA . LYS A 1 199 ? -13.469 -7.167 0.024 1.00 71.69 199 LYS A CA 1
ATOM 1583 C C . LYS A 1 199 ? -14.506 -7.206 1.138 1.00 71.69 199 LYS A C 1
ATOM 1585 O O . LYS A 1 199 ? -14.693 -6.187 1.836 1.00 71.69 199 LYS A O 1
#

Radius of gyration: 17.4 Å; Cα contacts (8 Å, |Δi|>4): 376; chains: 1; bounding box: 34×48×40 Å

Secondary structure (DSSP, 8-state):
---GGGSTTHHHHHHHHHHHHHHHHHHSSEE---HHHHHHHTHHHHHTTTPPPGGG-TT--S-BS-GGGS-BSS----S-GGG-SEEEEEEEEEEEETTTEEEEEEEEEEETTTEEEEEEEEEHHHHT------GGG-B-TTTTSEEEEEEEEETTTEEEEEEEEE-SSEEEEEEEEESS--HHHHHHHHHHHHHHHT-

Foldseek 3Di:
DDPLVPDPCSVVVVVQVVQQVVCCVVPVAREDADPVLLCQQCLLVVLVPWADDLPPDLQDWTWHADPVSHQALDDDPAADPVQFPFWSTKTADQDQDPPRGGQKMKTWGAGDPQGIKIKIKGFCVVNVHDDDDDPVQFDLLQPRFTKGWGWYHDLQRWIKTWIWGDDPTITMIMITTDNDDDPVSNVVSSVSSNVRVVD

Nearest PDB structures (foldseek):
  6ts9-assembly2_B  TM=4.689E-01  e=3.790E-01  Klebsiella pneumoniae
  4esq-assembly1_A  TM=3.177E-01  e=4.693E-02  Mycobacterium tuberculosis H37Rv
  3tsg-assembly2_B  TM=4.388E-01  e=3.790E-01  Acinetobacter baumannii
  4ied-assembly4_D  TM=5.195E-01  e=1.110E+00  Fusobacterium polymorphum
  4wmc-assembly2_C  TM=4.252E-01  e=3.570E-01  Klebsiella pneumoniae

Sequence (199 aa):
MIPEHQMSGYNIFGSQRAKERDDIKKYGYIRQSLPQTQSLLNFKEVSKNQFINVSSNPMKEGSRHSIDDIDMAYDFKGVPSYLITQSLGIAPSVTFIQGKGWAGAMQFFAHENIGNCSYRENNLKLSHGSAIIPEEDVTREVNGKVTISNVTGEIHHGFLYSVDWYDQSFFHELKCAKINYSPDILLEVIALAKQIDEK